Protein AF-A0A1G4QX23-F1 (afdb_monomer_lite)

Radius of gyration: 20.52 Å; chains: 1; bounding box: 55×54×53 Å

pLDDT: mean 86.64, std 10.4, range [48.41, 98.12]

Secondary structure (DSSP, 8-state):
-PPPPPEEEE--B--TT--HHHHHHHHHHHHHHHHHTT--EEEE---SS-TTB-GGGHHHHHHHHHTT-SS-EE--HHHHHHHHHHHHHHHHHHHSS--SEEEEEESS---HHHHHHHHHHHHHTT--EEEEEEEEE-------SSSSSPBTT-EEESSSSEEEE-SSSBBGGGTB--SSS---PEEEEEEE-SS-HHHHHHHHHHHTT--TT-S----SS-HHHHHHHHHHHHGGG--TTPPPPSSGGG--

Structure (mmCIF, N/CA/C/O backbone):
data_AF-A0A1G4QX23-F1
#
_entry.id   AF-A0A1G4QX23-F1
#
loop_
_atom_site.group_PDB
_atom_site.id
_atom_site.type_symbol
_atom_site.label_atom_id
_atom_site.label_alt_id
_atom_site.label_comp_id
_atom_site.label_asym_id
_atom_site.label_entity_id
_atom_site.label_seq_id
_atom_site.pdbx_PDB_ins_code
_atom_site.Cartn_x
_atom_site.Cartn_y
_atom_site.Cartn_z
_atom_site.occupancy
_atom_site.B_iso_or_equiv
_atom_site.auth_seq_id
_atom_site.auth_comp_id
_atom_site.auth_asym_id
_atom_site.auth_atom_id
_atom_site.pdbx_PDB_model_num
ATOM 1 N N . MET A 1 1 ? -5.632 34.314 3.275 1.00 48.41 1 MET A N 1
ATOM 2 C CA . MET A 1 1 ? -6.337 33.520 4.305 1.00 48.41 1 MET A CA 1
ATOM 3 C C . MET A 1 1 ? -6.165 32.057 3.947 1.00 48.41 1 MET A C 1
ATOM 5 O O . MET A 1 1 ? -6.378 31.726 2.788 1.00 48.41 1 MET A O 1
ATOM 9 N N . ALA A 1 2 ? -5.717 31.211 4.878 1.00 52.09 2 ALA A N 1
ATOM 10 C CA . ALA A 1 2 ? -5.703 29.767 4.644 1.00 52.09 2 ALA A CA 1
ATOM 11 C C . ALA A 1 2 ? -7.154 29.278 4.499 1.00 52.09 2 ALA A C 1
ATOM 13 O O . ALA A 1 2 ? -8.014 29.696 5.275 1.00 52.09 2 ALA A O 1
ATOM 14 N N . ALA A 1 3 ? -7.437 28.454 3.489 1.00 79.00 3 ALA A N 1
ATOM 15 C CA . ALA A 1 3 ? -8.763 27.873 3.307 1.00 79.00 3 ALA A CA 1
ATOM 16 C C . ALA A 1 3 ? -9.079 26.945 4.491 1.00 79.00 3 ALA A C 1
ATOM 18 O O . ALA A 1 3 ? -8.271 26.084 4.841 1.00 79.00 3 ALA A O 1
ATOM 19 N N . ILE A 1 4 ? -10.234 27.144 5.128 1.00 85.56 4 ILE A N 1
ATOM 20 C CA . ILE A 1 4 ? -10.689 26.301 6.235 1.00 85.56 4 ILE A CA 1
ATOM 21 C C . ILE A 1 4 ? -11.268 25.021 5.633 1.00 85.56 4 ILE A C 1
ATOM 23 O O . ILE A 1 4 ? -12.222 25.070 4.860 1.00 85.56 4 ILE A O 1
ATOM 27 N N . ASN A 1 5 ? -10.680 23.879 5.980 1.00 88.06 5 ASN A N 1
ATOM 28 C CA . ASN A 1 5 ? -11.166 22.574 5.545 1.00 88.06 5 ASN A CA 1
ATOM 29 C C . ASN A 1 5 ? -12.338 22.126 6.424 1.00 88.06 5 ASN A C 1
ATOM 31 O O . ASN A 1 5 ? -12.249 22.185 7.650 1.00 88.06 5 ASN A O 1
ATOM 35 N N . TYR A 1 6 ? -13.401 21.616 5.803 1.00 92.50 6 TYR A N 1
ATOM 36 C CA . TYR A 1 6 ? -14.560 21.079 6.514 1.00 92.50 6 TYR A CA 1
ATOM 37 C C . TYR A 1 6 ? -14.478 19.553 6.660 1.00 92.50 6 TYR A C 1
ATOM 39 O O .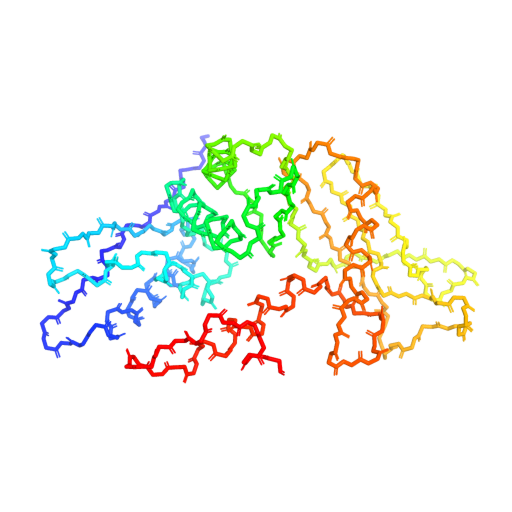 TYR A 1 6 ? -13.908 18.853 5.811 1.00 92.50 6 TYR A O 1
ATOM 47 N N . SER A 1 7 ? -15.052 19.045 7.754 1.00 92.75 7 SER A N 1
ATOM 48 C CA . SER A 1 7 ? -15.188 17.614 8.046 1.00 92.75 7 SER A CA 1
ATOM 49 C C . SER A 1 7 ? -16.575 17.296 8.606 1.00 92.75 7 SER A C 1
ATOM 51 O O . SER A 1 7 ? -17.239 18.192 9.127 1.00 92.75 7 SER A O 1
ATOM 53 N N . VAL A 1 8 ? -17.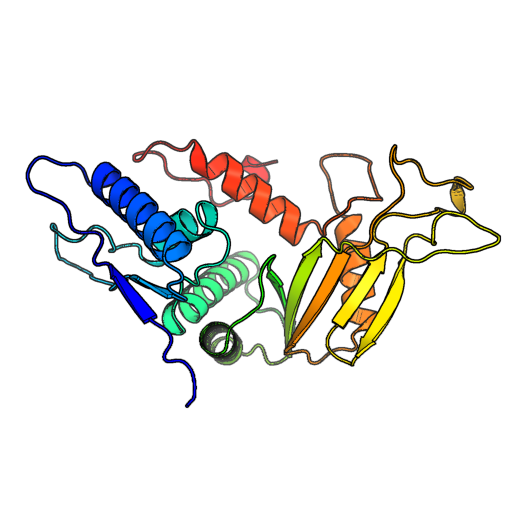009 16.043 8.471 1.00 93.31 8 VAL A N 1
ATOM 54 C CA . VAL A 1 8 ? -18.286 15.533 9.001 1.00 93.31 8 VAL A CA 1
ATOM 55 C C . VAL A 1 8 ? -17.995 14.519 10.102 1.00 93.31 8 VAL A C 1
ATOM 57 O O . VAL A 1 8 ? -17.078 13.718 9.948 1.00 93.31 8 VAL A O 1
ATOM 60 N N . LEU A 1 9 ? -18.761 14.548 11.193 1.00 90.56 9 LEU A N 1
ATOM 61 C CA . LEU A 1 9 ? -18.801 13.482 12.195 1.00 90.56 9 LEU A CA 1
ATOM 62 C C . LEU A 1 9 ? -20.122 12.732 12.054 1.00 90.56 9 LEU A C 1
ATOM 64 O O . LEU A 1 9 ? -21.185 13.335 12.189 1.00 90.56 9 LEU A O 1
ATOM 68 N N . ASP A 1 10 ? -20.034 11.437 11.790 1.00 89.62 10 ASP A N 1
ATOM 69 C CA . ASP A 1 10 ? -21.163 10.526 11.692 1.00 89.62 10 ASP A CA 1
ATOM 70 C C . ASP A 1 10 ? -21.175 9.565 12.884 1.00 89.62 10 ASP A C 1
ATOM 72 O O . ASP A 1 10 ? -20.152 9.031 13.316 1.00 89.62 10 ASP A O 1
ATOM 76 N N . LEU A 1 11 ? -22.363 9.360 13.433 1.00 86.00 11 LEU A N 1
ATOM 77 C CA . LEU A 1 11 ? -22.622 8.424 14.519 1.00 86.00 11 LEU A CA 1
ATOM 78 C C . LEU A 1 11 ? -23.148 7.085 13.990 1.00 86.00 11 LEU A C 1
ATOM 80 O O . LEU A 1 11 ? -23.399 6.197 14.789 1.00 86.00 11 LEU A O 1
ATOM 84 N N . ALA A 1 12 ? -23.376 6.928 12.682 1.00 87.06 12 ALA A N 1
ATOM 85 C CA . ALA A 1 12 ? -24.036 5.754 12.107 1.00 87.06 12 ALA A CA 1
ATOM 86 C C . ALA A 1 12 ? -25.336 5.417 12.864 1.00 87.06 12 ALA A C 1
ATOM 88 O O . ALA A 1 12 ? -25.553 4.299 13.335 1.00 87.06 12 ALA A O 1
ATOM 89 N N . THR A 1 13 ? -26.174 6.432 13.082 1.00 87.75 13 THR A N 1
ATOM 90 C CA . THR A 1 13 ? -27.359 6.307 13.936 1.00 87.75 13 THR A CA 1
ATOM 91 C C . THR A 1 13 ? -28.377 5.342 13.329 1.00 87.75 13 THR A C 1
ATOM 93 O O . THR A 1 13 ? -28.711 5.429 12.145 1.00 87.75 13 THR A O 1
ATOM 96 N N . VAL A 1 14 ? -28.902 4.434 14.153 1.00 85.56 14 VAL A N 1
ATOM 97 C CA . VAL A 1 14 ? -30.005 3.537 13.791 1.00 85.56 14 VAL A CA 1
ATOM 98 C C . VAL A 1 14 ? -31.318 4.293 13.889 1.00 85.56 14 VAL A C 1
ATOM 100 O O . VAL A 1 14 ? -31.796 4.610 14.980 1.00 85.56 14 VAL A O 1
ATOM 103 N N . ILE A 1 15 ? -31.884 4.621 12.727 1.00 89.56 15 ILE A N 1
ATOM 104 C CA . ILE A 1 15 ? -33.178 5.298 12.621 1.00 89.56 15 ILE A CA 1
ATOM 105 C C . ILE A 1 15 ? -34.270 4.313 13.043 1.00 89.56 15 ILE A C 1
ATOM 107 O O . ILE A 1 15 ? -34.243 3.137 12.684 1.00 89.56 15 ILE A O 1
ATOM 111 N N . GLN A 1 16 ? -35.262 4.788 13.798 1.00 88.06 16 GLN A N 1
ATOM 112 C CA . GLN A 1 16 ? -36.388 3.951 14.205 1.00 88.06 16 GLN A CA 1
ATOM 113 C C . GLN A 1 16 ? -37.055 3.294 12.983 1.00 88.06 16 GLN A C 1
ATOM 115 O O . GLN A 1 16 ? -37.313 3.946 11.969 1.00 88.06 16 GLN A O 1
ATOM 120 N N . GLY A 1 17 ? -37.329 1.992 13.089 1.00 88.06 17 GLY A N 1
ATOM 121 C CA . GLY A 1 17 ? -37.927 1.202 12.010 1.00 88.06 17 GLY A CA 1
ATOM 122 C C . GLY A 1 17 ? -36.957 0.776 10.903 1.00 88.06 17 GLY A C 1
ATOM 123 O O . GLY A 1 17 ? -37.395 0.093 9.984 1.00 88.06 17 GLY A O 1
ATOM 124 N N . HIS A 1 18 ? -35.675 1.137 10.995 1.00 86.25 18 HIS A N 1
ATOM 125 C CA . HIS A 1 18 ? -34.632 0.723 10.059 1.00 86.25 18 HIS A CA 1
ATOM 126 C C . HIS A 1 18 ? -33.677 -0.279 10.708 1.00 86.25 18 HIS A C 1
ATOM 128 O O . HIS A 1 18 ? -33.553 -0.359 11.933 1.00 86.25 18 HIS A O 1
ATOM 134 N N . SER A 1 19 ? -33.015 -1.066 9.869 1.00 84.75 19 SER A N 1
ATOM 135 C CA . SER A 1 19 ? -31.994 -2.016 10.288 1.00 84.75 19 SER A CA 1
ATOM 136 C C . SER A 1 19 ? -30.629 -1.341 10.462 1.00 84.75 19 SER A C 1
ATOM 138 O O . SER A 1 19 ? -30.380 -0.237 9.979 1.00 84.75 19 SER A O 1
ATOM 140 N N . ILE A 1 20 ? -29.701 -2.043 11.112 1.00 81.19 20 ILE A N 1
ATOM 141 C CA . ILE A 1 20 ? -28.290 -1.634 11.198 1.00 81.19 20 ILE A CA 1
ATOM 142 C C . ILE A 1 20 ? -27.666 -1.524 9.795 1.00 81.19 20 ILE A C 1
ATOM 144 O O . ILE A 1 20 ? -26.897 -0.603 9.525 1.00 81.19 20 ILE A O 1
ATOM 148 N N . ALA A 1 21 ? -28.025 -2.436 8.886 1.00 82.50 21 ALA A N 1
ATOM 149 C CA . ALA A 1 21 ? -27.545 -2.410 7.508 1.00 82.50 21 ALA A CA 1
ATOM 150 C C . ALA A 1 21 ? -27.984 -1.130 6.773 1.00 82.50 21 ALA A C 1
ATOM 152 O O . ALA A 1 21 ? -27.195 -0.547 6.029 1.00 82.50 21 ALA A O 1
ATOM 153 N N . ASP A 1 22 ? -29.204 -0.645 7.030 1.00 86.12 22 ASP A N 1
ATOM 154 C CA . ASP A 1 22 ? -29.684 0.623 6.470 1.00 86.12 22 ASP A CA 1
ATOM 155 C C . ASP A 1 22 ? -28.837 1.802 6.961 1.00 86.12 22 ASP A C 1
ATOM 157 O O . ASP A 1 22 ? -28.431 2.641 6.157 1.00 86.12 22 ASP A O 1
ATOM 161 N N . SER A 1 23 ? -28.485 1.833 8.251 1.00 87.00 23 SER A N 1
ATOM 162 C CA . SER A 1 23 ? -27.594 2.857 8.813 1.00 87.00 23 SER A CA 1
ATOM 163 C C . SER A 1 23 ? -26.235 2.901 8.126 1.00 87.00 23 SER A C 1
ATOM 165 O O . SER A 1 23 ? -25.749 3.988 7.821 1.00 87.00 23 SER A O 1
ATOM 167 N N . PHE A 1 24 ? -25.642 1.748 7.813 1.00 86.75 24 PHE A N 1
ATOM 168 C CA . PHE A 1 24 ? -24.389 1.705 7.058 1.00 86.75 24 PHE A CA 1
ATOM 169 C C . PHE A 1 24 ? -24.554 2.219 5.626 1.00 86.75 24 PHE A C 1
ATOM 171 O O . PHE A 1 24 ? -23.716 2.993 5.160 1.00 86.75 24 PHE A O 1
ATOM 178 N N . ASN A 1 25 ? -25.656 1.875 4.952 1.00 89.12 25 ASN A N 1
ATOM 179 C CA . ASN A 1 25 ? -25.970 2.414 3.627 1.00 89.12 25 ASN A CA 1
ATOM 180 C C . ASN A 1 25 ? -26.141 3.943 3.657 1.00 89.12 25 ASN A C 1
ATOM 182 O O . ASN A 1 25 ? -25.652 4.634 2.759 1.00 89.12 25 ASN A O 1
ATOM 186 N N . TYR A 1 26 ? -26.771 4.491 4.700 1.00 93.00 26 TYR A N 1
ATOM 187 C CA . TYR A 1 26 ? -26.886 5.938 4.888 1.00 93.00 26 TYR A CA 1
ATOM 188 C C . TYR A 1 26 ? -25.533 6.596 5.136 1.00 93.00 26 TYR A C 1
ATOM 190 O O . TYR A 1 26 ? -25.235 7.609 4.507 1.00 93.00 26 TYR A O 1
ATOM 198 N N . SER A 1 27 ? -24.684 6.007 5.979 1.00 92.88 27 SER A N 1
ATOM 199 C CA . SER A 1 27 ? -23.319 6.491 6.196 1.00 92.88 27 SER A CA 1
ATOM 200 C C . SER A 1 27 ? -22.501 6.505 4.899 1.00 92.88 27 SER A C 1
ATOM 202 O O . SER A 1 27 ? -21.804 7.483 4.632 1.00 92.88 27 SER A O 1
ATOM 204 N N . VAL A 1 28 ? -22.625 5.480 4.041 1.00 92.56 28 VAL A N 1
ATOM 205 C CA . VAL A 1 28 ? -21.981 5.459 2.711 1.00 92.56 28 VAL A CA 1
ATOM 206 C C . VAL A 1 28 ? -22.481 6.608 1.847 1.00 92.56 28 VAL A C 1
ATOM 208 O O . VAL A 1 28 ? -21.668 7.368 1.318 1.00 92.56 28 VAL A O 1
ATOM 211 N N . ALA A 1 29 ? -23.800 6.759 1.723 1.00 95.38 29 ALA A N 1
ATOM 212 C CA . ALA A 1 29 ? -24.396 7.821 0.921 1.00 95.38 29 ALA A CA 1
ATOM 213 C C . ALA A 1 29 ? -23.969 9.211 1.425 1.00 95.38 29 ALA A C 1
ATOM 215 O O . ALA A 1 29 ? -23.591 10.076 0.634 1.00 95.38 29 ALA A O 1
ATOM 216 N N . ASN A 1 30 ? -23.943 9.408 2.743 1.00 95.12 30 ASN A N 1
ATOM 217 C CA . ASN A 1 30 ? -23.509 10.651 3.369 1.00 95.12 30 ASN A CA 1
ATOM 218 C C . ASN A 1 30 ? -22.021 10.931 3.130 1.00 95.12 30 ASN A C 1
ATOM 220 O O . ASN A 1 30 ? -21.659 12.072 2.852 1.00 95.12 30 ASN A O 1
ATOM 224 N N . ALA A 1 31 ? -21.156 9.919 3.218 1.00 93.50 31 ALA A N 1
ATOM 225 C CA . ALA A 1 31 ? -19.727 10.068 2.964 1.00 93.50 31 ALA A CA 1
ATOM 226 C C . ALA A 1 31 ? -19.437 10.400 1.491 1.00 93.50 31 ALA A C 1
ATOM 228 O O . ALA A 1 31 ? -18.638 11.294 1.212 1.00 93.50 31 ALA A O 1
ATOM 229 N N . GLN A 1 32 ? -20.128 9.746 0.552 1.00 94.62 32 GLN A N 1
ATOM 230 C CA . GLN A 1 32 ? -20.055 10.058 -0.881 1.00 94.62 32 GLN A CA 1
ATOM 231 C C . GLN A 1 32 ? -20.559 11.473 -1.181 1.00 94.62 32 GLN A C 1
ATOM 233 O O . GLN A 1 32 ? -19.944 12.210 -1.951 1.00 94.62 32 GLN A O 1
ATOM 238 N N . GLN A 1 33 ? -21.651 11.888 -0.537 1.00 97.00 33 GLN A N 1
ATOM 239 C CA . GLN A 1 33 ? -22.178 13.240 -0.686 1.00 97.00 33 GLN A CA 1
ATOM 240 C C . GLN A 1 33 ? -21.225 14.285 -0.091 1.00 97.00 33 GLN A C 1
ATOM 242 O O . GLN A 1 33 ? -20.987 15.321 -0.709 1.00 97.00 33 GLN A O 1
ATOM 247 N N . ALA A 1 34 ? -20.648 14.022 1.083 1.00 96.31 34 ALA A N 1
ATOM 248 C CA . ALA A 1 34 ? -19.655 14.894 1.704 1.00 96.31 34 ALA A CA 1
ATOM 249 C C . ALA A 1 34 ? -18.414 15.044 0.808 1.00 96.31 34 ALA A C 1
ATOM 251 O O . ALA A 1 34 ? -17.928 1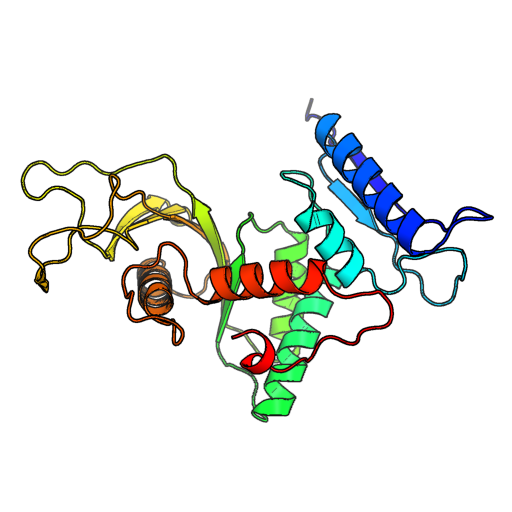6.158 0.613 1.00 96.31 34 ALA A O 1
ATOM 252 N N . GLU A 1 35 ? -17.948 13.947 0.207 1.00 94.44 35 GLU A N 1
ATOM 253 C CA . GLU A 1 35 ? -16.866 13.948 -0.780 1.00 94.44 35 GLU A CA 1
ATOM 254 C C . GLU A 1 35 ? -17.203 14.828 -1.991 1.00 94.44 35 GLU A C 1
ATOM 256 O O . GLU A 1 35 ? -16.415 15.701 -2.358 1.00 94.44 35 GLU A O 1
ATOM 261 N N . ALA A 1 36 ? -18.400 14.665 -2.565 1.00 95.69 36 ALA A N 1
ATOM 262 C CA . ALA A 1 36 ? -18.867 15.466 -3.697 1.00 95.69 36 ALA A CA 1
ATOM 263 C C . ALA A 1 36 ? -18.983 16.966 -3.364 1.00 95.69 36 ALA A C 1
ATOM 265 O O . ALA A 1 36 ? -18.758 17.815 -4.226 1.00 95.69 36 ALA A O 1
ATOM 266 N N . LEU A 1 37 ? -19.301 17.298 -2.110 1.00 96.00 37 LEU A N 1
ATOM 267 C CA . LEU A 1 37 ? -19.382 18.671 -1.603 1.00 96.00 37 LEU A CA 1
ATOM 268 C C . LEU A 1 37 ? -18.014 19.271 -1.228 1.00 96.00 37 LEU A C 1
ATOM 270 O O . LEU A 1 37 ? -17.952 20.420 -0.795 1.00 96.00 37 LEU A O 1
ATOM 274 N N . GLY A 1 38 ? -16.917 18.525 -1.392 1.00 92.50 38 GLY A N 1
ATOM 275 C CA . GLY A 1 38 ? -15.561 19.003 -1.119 1.00 92.50 38 GLY A CA 1
ATOM 276 C C . GLY A 1 38 ? -15.147 18.939 0.353 1.00 92.50 38 GLY A C 1
ATOM 277 O O . GLY A 1 38 ? -14.162 19.573 0.740 1.00 92.50 38 GLY A O 1
ATOM 278 N N . TYR A 1 39 ? -15.859 18.175 1.190 1.00 94.19 39 TYR A N 1
ATOM 279 C CA . TYR A 1 39 ? -15.389 17.880 2.542 1.00 94.19 39 TYR A CA 1
ATOM 280 C C . TYR A 1 39 ? -14.132 17.018 2.474 1.00 94.19 39 TYR A C 1
ATOM 282 O O . TYR A 1 39 ? -13.997 16.112 1.656 1.00 94.19 39 TYR A O 1
ATOM 290 N N . THR A 1 40 ? -13.195 17.292 3.375 1.00 89.94 40 THR A N 1
ATOM 291 C CA . THR A 1 40 ? -11.869 16.659 3.326 1.00 89.94 40 THR A CA 1
ATOM 292 C C . THR A 1 40 ? -11.757 15.428 4.216 1.00 89.94 40 THR A C 1
ATOM 294 O O . THR A 1 40 ? -10.829 14.632 4.046 1.00 89.94 40 THR A O 1
ATOM 297 N N . ARG A 1 41 ? -12.668 15.278 5.187 1.00 90.38 41 ARG A N 1
ATOM 298 C CA . ARG A 1 41 ? -12.645 14.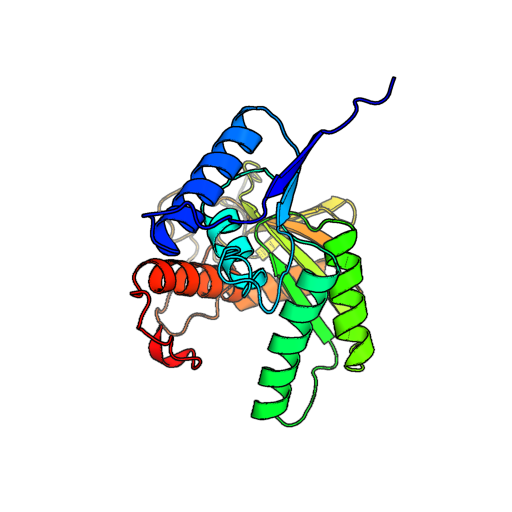184 6.156 1.00 90.38 41 ARG A CA 1
ATOM 299 C C . ARG A 1 41 ? -14.042 13.822 6.661 1.00 90.38 41 ARG A C 1
ATOM 301 O O . ARG A 1 41 ? -14.866 14.703 6.897 1.00 90.38 41 ARG A O 1
ATOM 308 N N . TYR A 1 42 ? -14.258 12.531 6.861 1.00 91.38 42 TYR A N 1
ATOM 309 C CA . TYR A 1 42 ? -15.447 11.930 7.441 1.00 91.38 42 TYR A CA 1
ATOM 310 C C . TYR A 1 42 ? -15.023 11.105 8.663 1.00 91.38 42 TYR A C 1
ATOM 312 O O . TYR A 1 42 ? -14.126 10.265 8.580 1.00 91.38 42 TYR A O 1
ATOM 320 N N . TRP A 1 43 ? -15.604 11.394 9.817 1.00 87.94 43 TRP A N 1
ATOM 321 C CA . TRP A 1 43 ? -15.282 10.770 11.093 1.00 87.94 43 TRP A CA 1
ATOM 322 C C . TRP A 1 43 ? -16.412 9.853 11.528 1.00 87.94 43 TRP A C 1
ATOM 324 O O . TRP A 1 43 ? -17.573 10.170 11.297 1.00 87.94 43 TRP A O 1
ATOM 334 N N . PHE A 1 44 ? -16.062 8.782 12.234 1.00 84.38 44 PHE A N 1
ATOM 335 C CA . PHE A 1 44 ? -17.024 7.992 12.988 1.00 84.38 44 PHE A CA 1
ATOM 336 C C . PHE A 1 44 ? -16.734 8.106 14.474 1.00 84.38 44 PHE A C 1
ATOM 338 O O . PHE A 1 44 ? -15.579 7.979 14.887 1.00 84.38 44 PHE A O 1
ATOM 345 N N . ALA A 1 45 ? -17.778 8.342 15.262 1.00 75.69 45 ALA A N 1
ATOM 346 C CA . ALA A 1 45 ? -17.684 8.241 16.708 1.00 75.69 45 ALA A CA 1
ATOM 347 C C . ALA A 1 45 ? -17.708 6.762 17.113 1.00 75.69 45 ALA A C 1
ATOM 349 O O . ALA A 1 45 ? -18.611 6.023 16.722 1.00 75.69 45 ALA A O 1
ATOM 350 N N . GLU A 1 46 ? -16.715 6.326 17.880 1.00 66.69 46 GLU A N 1
ATOM 351 C CA . GLU A 1 46 ? -16.703 4.990 18.466 1.00 66.69 46 GLU A CA 1
ATOM 352 C C . GLU A 1 46 ? -17.621 4.964 19.689 1.00 66.69 46 GLU A C 1
ATOM 354 O O . GLU A 1 46 ? -17.487 5.788 20.596 1.00 66.69 46 GLU A O 1
ATOM 359 N N . HIS A 1 47 ? -18.553 4.014 19.719 1.00 69.19 47 HIS A N 1
ATOM 360 C CA . HIS A 1 47 ? -19.457 3.840 20.845 1.00 69.19 47 HIS A CA 1
ATOM 361 C C . HIS A 1 47 ? -19.629 2.367 21.173 1.00 69.19 47 HIS A C 1
ATOM 363 O O . HIS A 1 47 ? -20.107 1.571 20.367 1.00 69.19 47 HIS A O 1
ATOM 369 N N . HIS A 1 48 ? -19.316 2.036 22.418 1.00 54.94 48 HIS A N 1
ATOM 370 C CA . HIS A 1 48 ? -19.637 0.751 23.009 1.00 54.94 48 HIS A CA 1
ATOM 371 C C . HIS A 1 48 ? -20.875 0.951 23.871 1.00 54.94 48 HIS A C 1
ATOM 373 O O . HIS A 1 48 ? -20.916 1.877 24.681 1.00 54.94 48 HIS A O 1
ATOM 379 N N . ASN A 1 49 ? -21.875 0.080 23.721 1.00 59.34 49 ASN A N 1
ATOM 380 C CA . ASN A 1 49 ? -23.052 0.018 24.598 1.00 59.34 49 ASN A CA 1
ATOM 381 C C . ASN A 1 49 ? -24.213 1.007 24.311 1.00 59.34 49 ASN A C 1
ATOM 383 O O . ASN A 1 49 ? -25.008 1.291 25.208 1.00 59.34 49 ASN A O 1
ATOM 387 N N . MET A 1 50 ? -24.374 1.493 23.070 1.00 69.44 50 MET A N 1
ATOM 388 C CA . MET A 1 50 ? -25.580 2.221 22.625 1.00 69.44 50 MET A CA 1
ATOM 389 C C . MET A 1 50 ? -26.246 1.524 21.434 1.00 69.44 50 MET A C 1
ATOM 391 O O . MET A 1 50 ? -25.750 1.584 20.317 1.00 69.44 50 MET A O 1
ATOM 395 N N . VAL A 1 51 ? -27.415 0.917 21.658 1.00 66.81 51 VAL A N 1
ATOM 396 C CA . VAL A 1 51 ? -28.173 0.173 20.625 1.00 66.81 51 VAL A CA 1
ATOM 397 C C . VAL A 1 51 ? -28.558 1.050 19.424 1.00 66.81 51 VAL A C 1
ATOM 399 O O . VAL A 1 51 ? -28.698 0.557 18.311 1.00 66.81 51 VAL A O 1
ATOM 402 N N . SER A 1 52 ? -28.708 2.360 19.628 1.00 75.12 52 SER A N 1
ATOM 403 C CA . SER A 1 52 ? -29.069 3.320 18.579 1.00 75.12 52 SER A CA 1
ATOM 404 C C . SER A 1 52 ? -27.889 3.788 17.717 1.00 75.12 52 SER A C 1
ATOM 406 O O . SER A 1 52 ? -28.071 4.665 16.875 1.00 75.12 52 SER A O 1
ATOM 408 N N . VAL A 1 53 ? -26.681 3.266 17.936 1.00 78.56 53 VAL A N 1
ATOM 409 C CA . VAL A 1 53 ? -25.440 3.693 17.278 1.00 78.56 53 VAL A CA 1
ATOM 410 C C . VAL A 1 53 ? -24.757 2.464 16.683 1.00 78.56 53 VAL A C 1
ATOM 412 O O . VAL A 1 53 ? -24.277 1.598 17.408 1.00 78.56 53 VAL A O 1
ATOM 415 N N . ALA A 1 54 ? -24.730 2.369 15.353 1.00 75.69 54 ALA A N 1
ATOM 416 C CA . ALA A 1 54 ? -24.235 1.190 14.643 1.00 75.69 54 ALA A CA 1
ATOM 417 C C . ALA A 1 54 ? -22.698 1.128 14.526 1.00 75.69 54 ALA A C 1
ATOM 419 O O . ALA A 1 54 ? -22.152 0.149 14.020 1.00 75.69 54 ALA A O 1
ATOM 420 N N . SER A 1 55 ? -21.974 2.150 14.988 1.00 68.19 55 SER A N 1
ATOM 421 C CA . SER A 1 55 ? -20.514 2.264 14.871 1.00 68.19 55 SER A CA 1
ATOM 422 C C . SER A 1 55 ? -19.723 1.517 15.959 1.00 68.19 55 SER A C 1
ATOM 424 O O . SER A 1 55 ? -18.596 1.892 16.260 1.00 68.19 55 SER A O 1
ATOM 426 N N . SER A 1 56 ? -20.257 0.439 16.546 1.00 68.50 56 SER A N 1
ATOM 427 C CA . SER A 1 56 ? -19.541 -0.347 17.571 1.00 68.50 56 SER A CA 1
ATOM 428 C C . SER A 1 56 ? -18.308 -1.086 17.031 1.00 68.50 56 SER A C 1
ATOM 430 O O . SER A 1 56 ? -17.396 -1.412 17.784 1.00 68.50 56 SER A O 1
ATOM 432 N N . ALA A 1 57 ? -18.264 -1.339 15.719 1.00 68.31 57 ALA A N 1
ATOM 433 C CA . ALA A 1 57 ? -17.109 -1.875 15.000 1.00 68.31 57 ALA A CA 1
ATOM 434 C C . ALA A 1 57 ? -16.541 -0.817 14.037 1.00 68.31 57 ALA A C 1
ATOM 436 O O . ALA A 1 57 ? -16.546 -0.988 12.815 1.00 68.31 57 ALA A O 1
ATOM 437 N N . THR A 1 58 ? -16.082 0.311 14.588 1.00 74.38 58 THR A N 1
ATOM 438 C CA . THR A 1 58 ? -15.688 1.509 13.828 1.00 74.38 58 THR A CA 1
ATOM 439 C C . THR A 1 58 ? -14.670 1.229 12.720 1.00 74.38 58 THR A C 1
ATOM 441 O O . THR A 1 58 ? -14.771 1.799 11.636 1.00 74.38 58 THR A O 1
ATOM 444 N N . SER A 1 59 ? -13.715 0.324 12.952 1.00 65.69 59 SER A N 1
ATOM 445 C CA . SER A 1 59 ? -12.694 -0.063 11.969 1.00 65.69 59 SER A CA 1
ATOM 446 C C . SER A 1 59 ? -13.289 -0.731 10.722 1.00 65.69 59 SER A C 1
ATOM 448 O O . SER A 1 59 ? -12.886 -0.407 9.603 1.00 65.69 59 SER A O 1
ATOM 450 N N . LEU A 1 60 ? -14.291 -1.602 10.890 1.00 72.62 60 LEU A N 1
ATOM 451 C CA . LEU A 1 60 ? -14.997 -2.250 9.780 1.00 72.62 60 LEU A CA 1
ATOM 452 C C . LEU A 1 60 ? -15.860 -1.251 9.012 1.00 72.62 60 LEU A C 1
ATOM 454 O O . LEU A 1 60 ? -15.831 -1.237 7.782 1.00 72.62 60 LEU A O 1
ATOM 458 N N . LEU A 1 61 ? -16.577 -0.380 9.726 1.00 77.69 61 LEU A N 1
ATOM 459 C CA . LEU A 1 61 ? -17.392 0.663 9.107 1.00 77.69 61 LEU A CA 1
ATOM 460 C C . LEU A 1 61 ? -16.529 1.633 8.292 1.00 77.69 61 LEU A C 1
ATOM 462 O O . LEU A 1 61 ? -16.860 1.958 7.157 1.00 77.69 61 LEU A O 1
ATOM 466 N N . ILE A 1 62 ? -15.371 2.033 8.814 1.00 79.75 62 ILE A N 1
ATOM 467 C CA . ILE A 1 62 ? -14.416 2.862 8.075 1.00 79.75 62 ILE A CA 1
ATOM 468 C C . ILE A 1 62 ? -13.894 2.148 6.839 1.00 79.75 62 ILE A C 1
ATOM 470 O O . ILE A 1 62 ? -13.854 2.766 5.779 1.00 79.75 62 ILE A O 1
ATOM 474 N N . GLY A 1 63 ? -13.531 0.867 6.940 1.00 71.75 63 GLY A N 1
ATOM 475 C CA . GLY A 1 63 ? -13.128 0.073 5.779 1.00 71.75 63 GLY A CA 1
ATOM 476 C C . GLY A 1 63 ? -14.231 0.001 4.719 1.00 71.75 63 GLY A C 1
ATOM 477 O O . GLY A 1 63 ? -13.964 0.191 3.530 1.00 71.75 63 GLY A O 1
ATOM 478 N N . HIS A 1 64 ? -15.480 -0.196 5.149 1.00 79.62 64 HIS A N 1
ATOM 479 C CA . HIS A 1 64 ? -16.653 -0.213 4.279 1.00 79.62 64 HIS A CA 1
ATOM 480 C C . HIS A 1 64 ? -16.839 1.123 3.542 1.00 79.62 64 HIS A C 1
ATOM 482 O O . HIS A 1 64 ? -17.004 1.136 2.323 1.00 79.62 64 HIS A O 1
ATOM 488 N N . ILE A 1 65 ? -16.735 2.247 4.258 1.00 85.75 65 ILE A N 1
ATOM 489 C CA . ILE A 1 65 ? -16.882 3.600 3.704 1.00 85.75 65 ILE A CA 1
ATOM 490 C C . ILE A 1 65 ? -15.707 3.947 2.788 1.00 85.75 65 ILE A C 1
ATOM 492 O O . ILE A 1 65 ? -15.923 4.371 1.656 1.00 85.75 65 ILE A O 1
ATOM 496 N N . ALA A 1 66 ? -14.472 3.687 3.227 1.00 79.81 66 ALA A N 1
ATOM 497 C CA . ALA A 1 66 ? -13.256 3.889 2.441 1.00 79.81 66 ALA A CA 1
ATOM 498 C C . ALA A 1 66 ? -13.282 3.100 1.123 1.00 79.81 66 ALA A C 1
ATOM 500 O O . ALA A 1 66 ? -12.751 3.553 0.116 1.00 79.81 66 ALA A O 1
ATOM 501 N N . GLY A 1 67 ? -13.914 1.920 1.111 1.00 72.75 67 GLY A N 1
ATOM 502 C CA . GLY A 1 67 ? -14.106 1.111 -0.094 1.00 72.75 67 GLY A CA 1
ATOM 503 C C . GLY A 1 67 ? -15.170 1.644 -1.064 1.00 72.75 67 GLY A C 1
ATOM 504 O O . GLY A 1 67 ? -15.311 1.095 -2.162 1.00 72.75 67 GLY A O 1
ATOM 505 N N . LYS A 1 68 ? -15.937 2.667 -0.670 1.00 86.50 68 LYS A N 1
ATOM 506 C CA . LYS A 1 68 ? -17.043 3.269 -1.435 1.00 86.50 68 LYS A CA 1
ATOM 507 C C . LYS A 1 68 ? -16.839 4.760 -1.727 1.00 86.50 68 LYS A C 1
ATOM 509 O O . LYS A 1 68 ? -17.669 5.340 -2.429 1.00 86.50 68 LYS A O 1
ATOM 514 N N . THR A 1 69 ? -15.758 5.357 -1.237 1.00 85.75 69 THR A N 1
ATOM 515 C CA . THR A 1 69 ? -15.340 6.738 -1.509 1.00 85.75 69 THR A CA 1
ATOM 516 C C . THR A 1 69 ? -13.985 6.766 -2.225 1.00 85.75 69 THR A C 1
ATOM 518 O O . THR A 1 69 ? -13.313 5.739 -2.340 1.00 85.75 69 THR A O 1
ATOM 521 N N . SER A 1 70 ? -13.594 7.917 -2.779 1.00 78.88 70 SER A N 1
ATOM 522 C CA . SER A 1 70 ? -12.407 8.029 -3.646 1.00 78.88 70 SER A CA 1
ATOM 523 C C . SER A 1 70 ? -11.291 8.905 -3.073 1.00 78.88 70 SER A C 1
ATOM 525 O O . SER A 1 70 ? -10.110 8.603 -3.247 1.00 78.88 70 SER A O 1
ATOM 527 N N . THR A 1 71 ? -11.640 10.017 -2.433 1.00 81.94 71 THR A N 1
ATOM 528 C CA . THR A 1 71 ? -10.730 11.100 -2.037 1.00 81.94 71 THR A CA 1
ATOM 529 C C . THR A 1 71 ? -10.950 11.596 -0.606 1.00 81.94 71 THR A C 1
ATOM 531 O O . THR A 1 71 ? -9.999 12.104 -0.003 1.00 81.94 71 THR A O 1
ATOM 534 N N . ILE A 1 72 ? -12.151 11.443 -0.034 1.00 86.88 72 ILE A N 1
ATOM 535 C CA . ILE A 1 72 ? -12.446 11.845 1.343 1.00 86.88 72 ILE A CA 1
ATOM 536 C C . ILE A 1 72 ? -11.698 10.951 2.331 1.00 86.88 72 ILE A C 1
ATOM 538 O O . ILE A 1 72 ? -11.641 9.727 2.197 1.00 86.88 72 ILE A O 1
ATOM 542 N N . ARG A 1 73 ? -11.096 11.573 3.346 1.00 84.00 73 ARG A N 1
ATOM 543 C CA . ARG A 1 73 ? -10.332 10.854 4.368 1.00 84.00 73 ARG A CA 1
ATOM 544 C C . ARG A 1 73 ? -11.275 10.274 5.414 1.00 84.00 73 ARG A C 1
ATOM 546 O O . ARG A 1 73 ? -12.155 10.973 5.900 1.00 84.00 73 ARG A O 1
ATOM 553 N N . VAL A 1 74 ? -11.022 9.044 5.819 1.00 80.00 74 VAL A N 1
ATOM 554 C CA . VAL A 1 74 ? -11.701 8.343 6.916 1.00 80.00 74 VAL A CA 1
ATOM 555 C C . VAL A 1 74 ? -10.624 7.695 7.786 1.00 80.00 74 VAL A C 1
ATOM 557 O O . VAL A 1 74 ? -9.604 7.264 7.252 1.00 80.00 74 VAL A O 1
ATOM 560 N N . GLY A 1 75 ? -10.807 7.674 9.110 1.00 73.06 75 GLY A N 1
ATOM 561 C CA . GLY A 1 75 ? -9.841 7.085 10.053 1.00 73.06 75 GLY A CA 1
ATOM 562 C C . GLY A 1 75 ? -9.212 8.066 11.054 1.00 73.06 75 GLY A C 1
ATOM 563 O O . GLY A 1 75 ? -8.907 9.210 10.706 1.00 73.06 75 GLY A O 1
ATOM 564 N N . SER A 1 76 ? -9.000 7.615 12.291 1.00 75.50 76 SER A N 1
ATOM 565 C CA . SER A 1 76 ? -8.294 8.295 13.386 1.00 75.50 76 SER A CA 1
ATOM 566 C C . SER A 1 76 ? -6.953 7.632 13.707 1.00 75.50 76 SER A C 1
ATOM 568 O O . SER A 1 76 ? -6.644 6.550 13.213 1.00 75.50 76 SER A O 1
ATOM 570 N N . GLU A 1 77 ? -6.159 8.297 14.544 1.00 80.38 77 GLU A N 1
ATOM 571 C CA . GLU A 1 77 ? -4.900 7.759 15.072 1.00 80.38 77 GLU A CA 1
ATOM 572 C C . GLU A 1 77 ? -5.128 6.456 15.845 1.00 80.38 77 GLU A C 1
ATOM 574 O O . GLU A 1 77 ? -4.532 5.437 15.510 1.00 80.38 77 GLU A O 1
ATOM 579 N N . ALA A 1 78 ? -6.086 6.456 16.779 1.00 76.06 78 ALA A N 1
ATOM 580 C CA . ALA A 1 78 ? -6.475 5.270 17.543 1.00 76.06 78 ALA A CA 1
ATOM 581 C C . ALA A 1 78 ? -6.878 4.095 16.636 1.00 76.06 78 ALA A C 1
ATOM 583 O O . ALA A 1 78 ? -6.491 2.960 16.871 1.00 76.06 78 ALA A O 1
ATOM 584 N N . GLN A 1 79 ? -7.579 4.360 15.533 1.00 79.69 79 GLN A N 1
ATOM 585 C CA . GLN A 1 79 ? -7.983 3.301 14.604 1.00 79.69 79 GLN A CA 1
ATOM 586 C C . GLN A 1 79 ? -6.814 2.739 13.796 1.00 79.69 79 GLN A C 1
ATOM 588 O O . GLN A 1 79 ? -6.777 1.537 13.533 1.00 79.69 79 GLN A O 1
ATOM 593 N N . ALA A 1 80 ? -5.865 3.587 13.389 1.00 86.62 80 ALA A N 1
ATOM 594 C CA . ALA A 1 80 ? -4.632 3.126 12.760 1.00 86.62 80 ALA A CA 1
ATOM 595 C C . ALA A 1 80 ? -3.818 2.262 13.738 1.00 86.62 80 ALA A C 1
ATOM 597 O O . ALA A 1 80 ? -3.339 1.190 13.359 1.00 86.62 80 ALA A O 1
ATOM 598 N N . PHE A 1 81 ? -3.741 2.687 15.002 1.00 90.62 81 PHE A N 1
ATOM 599 C CA . PHE A 1 81 ? -3.127 1.921 16.079 1.00 90.62 81 PHE A CA 1
ATOM 600 C C . PHE A 1 81 ? -3.801 0.556 16.263 1.00 90.62 81 PHE A C 1
ATOM 602 O O . PHE A 1 81 ? -3.131 -0.470 16.157 1.00 90.62 81 PHE A O 1
ATOM 609 N N . ASP A 1 82 ? -5.120 0.524 16.463 1.00 86.44 82 ASP A N 1
ATOM 610 C CA . ASP A 1 82 ? -5.867 -0.706 16.745 1.00 86.44 82 ASP A CA 1
ATOM 611 C C . ASP A 1 82 ? -5.786 -1.706 15.589 1.00 86.44 82 ASP A C 1
ATOM 613 O O . ASP A 1 82 ? -5.603 -2.905 15.810 1.00 86.44 82 ASP A O 1
ATOM 617 N N . LEU A 1 83 ? -5.871 -1.222 14.343 1.00 87.94 83 LEU A N 1
ATOM 618 C CA . LEU A 1 83 ? -5.760 -2.061 13.149 1.00 87.94 83 LEU A CA 1
ATOM 619 C C . LEU A 1 83 ? -4.405 -2.776 13.087 1.00 87.94 83 LEU A C 1
ATOM 621 O O . LEU A 1 83 ? -4.337 -3.978 12.797 1.00 87.94 83 LEU A O 1
ATOM 625 N N . LEU A 1 84 ? -3.322 -2.038 13.339 1.00 93.06 84 LEU A N 1
ATOM 626 C CA . LEU A 1 84 ? -1.984 -2.606 13.297 1.00 93.06 84 LEU A CA 1
ATOM 627 C C . LEU A 1 84 ? -1.707 -3.491 14.516 1.00 93.06 84 LEU A C 1
ATOM 629 O O . LEU A 1 84 ? -1.194 -4.593 14.343 1.00 93.06 84 LEU A O 1
ATOM 633 N N . ASP A 1 85 ? -2.086 -3.064 15.722 1.00 93.88 85 ASP A N 1
ATOM 634 C CA . ASP A 1 85 ? -1.920 -3.845 16.953 1.00 93.88 85 ASP A CA 1
ATOM 635 C C . ASP A 1 85 ? -2.654 -5.189 16.860 1.00 93.88 85 ASP A C 1
ATOM 637 O O . ASP A 1 85 ? -2.101 -6.222 17.231 1.00 93.88 85 ASP A O 1
ATOM 641 N N . HIS A 1 86 ? -3.865 -5.205 16.293 1.00 89.12 86 HIS A N 1
ATOM 642 C CA . HIS A 1 86 ? -4.598 -6.442 16.038 1.00 89.12 86 HIS A CA 1
ATOM 643 C C . HIS A 1 86 ? -3.857 -7.348 15.043 1.00 89.12 86 HIS A C 1
ATOM 645 O O . HIS A 1 86 ? -3.626 -8.520 15.332 1.00 89.12 86 HIS A O 1
ATOM 651 N N . SER A 1 87 ? -3.400 -6.800 13.913 1.00 90.19 87 SER A N 1
ATOM 652 C CA . SER A 1 87 ? -2.656 -7.567 12.901 1.00 90.19 87 SER A CA 1
ATOM 653 C C . SER A 1 87 ? -1.346 -8.154 13.453 1.00 90.19 87 SER A C 1
ATOM 655 O O . SER A 1 87 ? -0.983 -9.288 13.138 1.00 90.19 87 SER A O 1
ATOM 657 N N . LEU A 1 88 ? -0.638 -7.401 14.301 1.00 94.44 88 LEU A N 1
ATOM 658 C CA . LEU A 1 88 ? 0.597 -7.842 14.951 1.00 94.44 88 LEU A CA 1
ATOM 659 C C . LEU A 1 88 ? 0.341 -8.915 16.013 1.00 94.44 88 LEU A C 1
ATOM 661 O O . LEU A 1 88 ? 1.120 -9.863 16.106 1.00 94.44 88 LEU A O 1
ATOM 665 N N . LYS A 1 89 ? -0.749 -8.808 16.781 1.00 92.31 89 LYS A N 1
ATOM 666 C CA . LYS A 1 89 ? -1.161 -9.853 17.729 1.00 92.31 89 LYS A CA 1
ATOM 667 C C . LYS A 1 89 ? -1.453 -11.168 17.018 1.00 92.31 89 LYS A C 1
ATOM 669 O O . LYS A 1 89 ? -0.943 -12.193 17.448 1.00 92.31 89 LYS A O 1
ATOM 674 N N . GLU A 1 90 ? -2.186 -11.143 15.905 1.00 88.31 90 GLU A N 1
ATOM 675 C CA . GLU A 1 90 ? -2.444 -12.350 15.105 1.00 88.31 90 GLU A CA 1
ATOM 676 C C . GLU A 1 90 ? -1.141 -12.961 14.555 1.00 88.31 90 GLU A C 1
ATOM 678 O O . GLU A 1 90 ? -0.943 -14.178 14.598 1.00 88.31 90 GLU A O 1
ATOM 683 N N . TYR A 1 91 ? -0.201 -12.122 14.103 1.00 90.12 91 TYR A N 1
ATOM 684 C CA . TYR A 1 91 ? 1.133 -12.573 13.691 1.00 90.12 91 TYR A CA 1
ATOM 685 C C . TYR A 1 91 ? 1.894 -13.245 14.845 1.00 90.12 91 TYR A C 1
ATOM 687 O O . TYR A 1 91 ? 2.455 -14.332 14.679 1.00 90.12 91 TYR A O 1
ATOM 695 N N . PHE A 1 92 ? 1.891 -12.626 16.029 1.00 92.38 92 PHE A N 1
ATOM 696 C CA . PHE A 1 92 ? 2.519 -13.184 17.222 1.00 92.38 92 PHE A CA 1
ATOM 697 C C . PHE A 1 92 ? 1.839 -14.478 17.666 1.00 92.38 92 PHE A C 1
ATOM 699 O O . PHE A 1 92 ? 2.518 -15.428 18.039 1.00 92.38 92 PHE A O 1
ATOM 706 N N . GLU A 1 93 ? 0.516 -14.577 17.590 1.00 89.94 93 GLU A N 1
ATOM 707 C CA . GLU A 1 93 ? -0.181 -15.813 17.928 1.00 89.94 93 GLU A CA 1
ATOM 708 C C . GLU A 1 93 ? 0.217 -16.968 17.005 1.00 89.94 93 GLU A C 1
ATOM 710 O O . GLU A 1 93 ? 0.403 -18.092 17.480 1.00 89.94 93 GLU A O 1
ATOM 715 N N . ALA A 1 94 ? 0.442 -16.685 15.720 1.00 86.56 94 ALA A N 1
ATOM 716 C CA . ALA A 1 94 ? 0.875 -17.676 14.743 1.00 86.56 94 ALA A CA 1
ATOM 717 C C . ALA A 1 94 ? 2.353 -18.088 14.886 1.00 86.56 94 ALA A C 1
ATOM 719 O O . ALA A 1 94 ? 2.673 -19.268 14.741 1.00 86.56 94 ALA A O 1
ATOM 720 N N . LEU A 1 95 ? 3.259 -17.137 15.141 1.00 92.44 95 LEU A N 1
ATOM 721 C CA . LEU A 1 95 ? 4.714 -17.354 15.042 1.00 92.44 95 LEU A CA 1
ATOM 722 C C . LEU A 1 95 ? 5.471 -17.227 16.369 1.00 92.44 95 LEU A C 1
ATOM 724 O O . LEU A 1 95 ? 6.645 -17.581 16.441 1.00 92.44 95 LEU A O 1
ATOM 728 N N . LYS A 1 96 ? 4.807 -16.737 17.419 1.00 94.56 96 LYS A N 1
ATOM 729 C CA . LYS A 1 96 ? 5.343 -16.487 18.771 1.00 94.56 96 LYS A CA 1
ATOM 730 C C . LYS A 1 96 ? 6.534 -15.527 18.814 1.00 94.56 96 LYS A C 1
ATOM 732 O O . LYS A 1 96 ? 7.276 -15.492 19.792 1.00 94.56 96 LYS A O 1
ATOM 737 N N . VAL A 1 97 ? 6.688 -14.719 17.768 1.00 94.88 97 VAL A N 1
ATOM 738 C CA . VAL A 1 97 ? 7.689 -13.656 17.642 1.00 94.88 97 VAL A CA 1
ATOM 739 C C . VAL A 1 97 ? 7.061 -12.460 16.934 1.00 94.88 97 VAL A C 1
ATOM 741 O O . VAL A 1 97 ? 6.200 -12.646 16.078 1.00 94.88 97 VAL A O 1
ATOM 744 N N . TYR A 1 98 ? 7.490 -11.242 17.269 1.00 95.12 98 TYR A N 1
ATOM 745 C CA . TYR A 1 98 ? 7.190 -10.046 16.473 1.00 95.12 98 TYR A CA 1
ATOM 746 C C . TYR A 1 98 ? 8.259 -9.854 15.385 1.00 95.12 98 TYR A C 1
ATOM 748 O O . TYR A 1 98 ? 9.401 -10.290 15.570 1.00 95.12 98 TYR A O 1
ATOM 756 N N . PRO A 1 99 ? 7.922 -9.237 14.238 1.00 94.88 99 PRO A N 1
ATOM 757 C CA . PRO A 1 99 ? 8.913 -8.939 13.211 1.00 94.88 99 PRO A CA 1
ATOM 758 C C . PRO A 1 99 ? 9.851 -7.816 13.677 1.00 94.88 99 PRO A C 1
ATOM 760 O O . PRO A 1 99 ? 9.449 -6.937 14.429 1.00 94.88 99 PRO A O 1
ATOM 763 N N . GLN A 1 100 ? 11.098 -7.809 13.202 1.00 93.56 100 GLN A N 1
ATOM 764 C CA . GLN A 1 100 ? 12.043 -6.723 13.518 1.00 93.56 100 GLN A CA 1
ATOM 765 C C . GLN A 1 100 ? 11.801 -5.459 12.683 1.00 93.56 100 GLN A C 1
ATOM 767 O O . GLN A 1 100 ? 12.100 -4.352 13.128 1.00 93.56 100 GLN A O 1
ATOM 772 N N . ARG A 1 101 ? 11.251 -5.633 11.477 1.00 95.00 101 ARG A N 1
ATOM 773 C CA . ARG A 1 101 ? 10.933 -4.571 10.523 1.00 95.00 101 ARG A CA 1
ATOM 774 C C . ARG A 1 101 ? 9.535 -4.785 9.968 1.00 95.00 101 ARG A C 1
ATOM 776 O O . ARG A 1 101 ? 9.156 -5.913 9.648 1.00 95.00 101 ARG A O 1
ATOM 783 N N . LEU A 1 102 ? 8.788 -3.698 9.850 1.00 95.88 102 LEU A N 1
ATOM 784 C CA . LEU A 1 102 ? 7.437 -3.671 9.314 1.00 95.88 102 LEU A CA 1
ATOM 785 C C . LEU A 1 102 ? 7.391 -2.772 8.078 1.00 95.88 102 LEU A C 1
ATOM 787 O O . LEU A 1 102 ? 7.839 -1.632 8.116 1.00 95.88 102 LEU A O 1
ATOM 791 N N . VAL A 1 103 ? 6.787 -3.270 7.000 1.00 96.75 103 VAL A N 1
ATOM 792 C CA . VAL A 1 103 ? 6.540 -2.494 5.778 1.00 96.75 103 VAL A CA 1
ATOM 793 C C . VAL A 1 103 ? 5.036 -2.453 5.521 1.00 96.75 103 VAL A C 1
ATOM 795 O O . VAL A 1 103 ? 4.398 -3.489 5.323 1.00 96.75 103 VAL A O 1
ATOM 798 N N . LEU A 1 104 ? 4.456 -1.255 5.534 1.00 96.00 104 LEU A N 1
ATOM 799 C CA . LEU A 1 104 ? 3.031 -1.014 5.326 1.00 96.00 104 LEU A CA 1
ATOM 800 C C . LEU A 1 104 ? 2.782 -0.529 3.899 1.00 96.00 104 LEU A C 1
ATOM 802 O O . LEU A 1 104 ? 3.249 0.539 3.511 1.00 96.00 104 LEU A O 1
ATOM 806 N N . HIS A 1 105 ? 2.003 -1.290 3.126 1.00 96.06 105 HIS A N 1
ATOM 807 C CA . HIS A 1 105 ? 1.585 -0.907 1.775 1.00 96.06 105 HIS A CA 1
ATOM 808 C C . HIS A 1 105 ? 0.134 -0.412 1.760 1.00 96.06 105 HIS A C 1
ATOM 810 O O . HIS A 1 105 ? -0.773 -1.143 2.159 1.00 96.06 105 HIS A O 1
ATOM 816 N N . LYS A 1 106 ? -0.107 0.786 1.213 1.00 90.81 106 LYS A N 1
ATOM 817 C CA . LYS A 1 106 ? -1.461 1.323 0.967 1.00 90.81 106 LYS A CA 1
ATOM 818 C C . LYS A 1 106 ? -1.614 1.824 -0.470 1.00 90.81 106 LYS A C 1
ATOM 820 O O . LYS A 1 106 ? -0.633 2.120 -1.141 1.00 90.81 106 LYS A O 1
ATOM 825 N N . THR A 1 107 ? -2.849 1.939 -0.959 1.00 90.62 107 THR A N 1
ATOM 826 C CA . THR A 1 107 ? -3.163 2.513 -2.287 1.00 90.62 107 THR A CA 1
ATOM 827 C C . THR A 1 107 ? -3.618 3.972 -2.230 1.00 90.62 107 THR A C 1
ATOM 829 O O . THR A 1 107 ? -4.133 4.495 -3.214 1.00 90.62 107 THR A O 1
ATOM 832 N N . SER A 1 108 ? -3.461 4.614 -1.076 1.00 86.81 108 SER A N 1
ATOM 833 C CA . SER A 1 108 ? -3.714 6.033 -0.841 1.00 86.81 108 SER A CA 1
ATOM 834 C C . SER A 1 108 ? -2.620 6.587 0.068 1.00 86.81 108 SER A C 1
ATOM 836 O O . SER A 1 108 ? -1.930 5.824 0.743 1.00 86.81 108 SER A O 1
ATOM 838 N N . ASN A 1 109 ? -2.447 7.906 0.077 1.00 89.12 109 ASN A N 1
ATOM 839 C CA . ASN A 1 109 ? -1.420 8.554 0.890 1.00 89.12 109 ASN A CA 1
ATOM 840 C C . ASN A 1 109 ? -1.694 8.382 2.393 1.00 89.12 109 ASN A C 1
ATOM 842 O O . ASN A 1 109 ? -2.853 8.365 2.823 1.00 89.12 109 ASN A O 1
ATOM 846 N N . PHE A 1 110 ? -0.627 8.294 3.187 1.00 89.44 110 PHE A N 1
ATOM 847 C CA . PHE A 1 110 ? -0.724 8.340 4.644 1.00 89.44 110 PHE A CA 1
ATOM 848 C C . PHE A 1 110 ? -0.999 9.772 5.112 1.00 89.44 110 PHE A C 1
ATOM 850 O O . PHE A 1 110 ? -0.482 10.739 4.546 1.00 89.44 110 PHE A O 1
ATOM 857 N N . ASN A 1 111 ? -1.813 9.913 6.154 1.00 85.00 111 ASN A N 1
ATOM 858 C CA . ASN A 1 111 ? -1.966 11.167 6.887 1.00 85.00 111 ASN A CA 1
ATOM 859 C C . ASN A 1 111 ? -1.236 11.122 8.240 1.00 85.00 111 ASN A C 1
ATOM 861 O O . ASN A 1 111 ? -0.875 10.044 8.697 1.00 85.00 111 ASN A O 1
ATOM 865 N N . SER A 1 112 ? -1.019 12.280 8.873 1.00 84.69 112 SER A N 1
ATOM 866 C CA . SER A 1 112 ? -0.283 12.392 10.147 1.00 84.69 112 SER A CA 1
ATOM 867 C C . SER A 1 112 ? -0.805 11.434 11.215 1.00 84.69 112 SER A C 1
ATOM 869 O O . SER A 1 112 ? -0.025 10.672 11.768 1.00 84.69 112 SER A O 1
ATOM 871 N N . ASN A 1 113 ? -2.125 11.383 11.396 1.00 82.50 113 ASN A N 1
ATOM 872 C CA . ASN A 1 113 ? -2.755 10.547 12.414 1.00 82.50 113 ASN A CA 1
ATOM 873 C C . ASN A 1 113 ? -2.549 9.053 12.118 1.00 82.50 113 ASN A C 1
ATOM 875 O O . ASN A 1 113 ? -2.338 8.265 13.028 1.00 82.50 113 ASN A O 1
ATOM 879 N N . GLU A 1 114 ? -2.591 8.646 10.843 1.00 88.88 114 GLU A N 1
ATOM 880 C CA . GLU A 1 114 ? -2.266 7.262 10.468 1.00 88.88 114 GLU A CA 1
ATOM 881 C C . GLU A 1 114 ? -0.804 6.937 10.779 1.00 88.88 114 GLU A C 1
ATOM 883 O O . GLU A 1 114 ? -0.514 5.877 11.322 1.00 88.88 114 GLU A O 1
ATOM 888 N N . ILE A 1 115 ? 0.115 7.847 10.442 1.00 91.19 115 ILE A N 1
ATOM 889 C CA . ILE A 1 115 ? 1.550 7.663 10.688 1.00 91.19 115 ILE A CA 1
ATOM 890 C C . ILE A 1 115 ? 1.815 7.524 12.189 1.00 91.19 115 ILE A C 1
ATOM 892 O O . ILE A 1 115 ? 2.550 6.625 12.588 1.00 91.19 115 ILE A O 1
ATOM 896 N N . GLU A 1 116 ? 1.222 8.390 13.007 1.00 91.56 116 GLU A N 1
ATOM 897 C CA . GLU A 1 116 ? 1.357 8.372 14.467 1.00 91.56 116 GLU A CA 1
ATOM 898 C C . GLU A 1 116 ? 0.788 7.077 15.055 1.00 91.56 116 GLU A C 1
ATOM 900 O O . GLU A 1 116 ? 1.529 6.339 15.704 1.00 91.56 116 GLU A O 1
ATOM 905 N N . GLY A 1 117 ? -0.449 6.711 14.705 1.00 91.12 117 GLY A N 1
ATOM 906 C CA . GLY A 1 117 ? -1.087 5.498 15.219 1.00 91.12 117 GLY A CA 1
ATOM 907 C C . GLY A 1 117 ? -0.344 4.217 14.831 1.00 91.12 117 GLY A C 1
ATOM 908 O O . GLY A 1 117 ? -0.124 3.337 15.664 1.00 91.12 117 GLY A O 1
ATOM 909 N N . PHE A 1 118 ? 0.126 4.113 13.582 1.00 95.44 118 PHE A N 1
ATOM 910 C CA . PHE A 1 118 ? 0.935 2.968 13.154 1.00 95.44 118 PHE A CA 1
ATOM 911 C C . PHE A 1 118 ? 2.302 2.922 13.848 1.00 95.44 118 PHE A C 1
ATOM 913 O O . PHE A 1 118 ? 2.757 1.842 14.227 1.00 95.44 118 PHE A O 1
ATOM 920 N N . LYS A 1 119 ? 2.967 4.069 14.042 1.00 95.50 119 LYS A N 1
ATOM 921 C CA . LYS A 1 119 ? 4.247 4.120 14.766 1.00 95.50 119 LYS A CA 1
ATOM 922 C C . LYS A 1 119 ? 4.083 3.737 16.229 1.00 95.50 119 LYS A C 1
ATOM 924 O O . LYS A 1 119 ? 4.903 2.980 16.740 1.00 95.50 119 LYS A O 1
ATOM 929 N N . GLU A 1 120 ? 3.033 4.210 16.888 1.00 95.75 120 GLU A N 1
ATOM 930 C CA . GLU A 1 120 ? 2.759 3.882 18.285 1.00 95.75 120 GLU A CA 1
ATOM 931 C C . GLU A 1 120 ? 2.463 2.383 18.460 1.00 95.75 120 GLU A C 1
ATOM 933 O O . GLU A 1 120 ? 3.035 1.739 19.344 1.00 95.75 120 GLU A O 1
ATOM 938 N N . ALA A 1 121 ? 1.658 1.788 17.571 1.00 95.88 121 ALA A N 1
ATOM 939 C CA . ALA A 1 121 ? 1.372 0.353 17.604 1.00 95.88 121 ALA A CA 1
ATOM 940 C C . ALA A 1 121 ? 2.626 -0.497 17.350 1.00 95.88 121 ALA A C 1
ATOM 942 O O . ALA A 1 121 ? 2.845 -1.500 18.034 1.00 95.88 121 ALA A O 1
ATOM 943 N N . ALA A 1 122 ? 3.478 -0.092 16.405 1.00 96.38 122 ALA A N 1
ATOM 944 C CA . ALA A 1 122 ? 4.756 -0.751 16.151 1.00 96.38 122 ALA A CA 1
ATOM 945 C C . ALA A 1 122 ? 5.694 -0.651 17.367 1.00 96.38 122 ALA A C 1
ATOM 947 O O . ALA A 1 122 ? 6.213 -1.666 17.837 1.00 96.38 122 ALA A O 1
ATOM 948 N N . TYR A 1 123 ? 5.834 0.550 17.936 1.00 95.50 123 TYR A N 1
ATOM 949 C CA . TYR A 1 123 ? 6.685 0.814 19.095 1.00 95.50 123 TYR A CA 1
ATOM 950 C C . TYR A 1 123 ? 6.264 -0.001 20.322 1.00 95.50 123 TYR A C 1
ATOM 952 O O . TYR A 1 123 ? 7.103 -0.644 20.953 1.00 95.50 123 TYR A O 1
ATOM 960 N N . LYS A 1 124 ? 4.959 -0.055 20.621 1.00 96.44 124 LYS A N 1
ATOM 961 C CA . LYS A 1 124 ? 4.395 -0.880 21.703 1.00 96.44 124 LYS A CA 1
ATOM 962 C C . LYS A 1 124 ? 4.783 -2.356 21.583 1.00 96.44 124 LYS A C 1
ATOM 964 O O . LYS A 1 124 ? 4.987 -3.023 22.595 1.00 96.44 124 LYS A O 1
ATOM 969 N N . ASN A 1 125 ? 4.893 -2.861 20.357 1.00 94.38 125 ASN A N 1
ATOM 970 C CA . ASN A 1 125 ? 5.245 -4.248 20.068 1.00 94.38 125 ASN A CA 1
ATOM 971 C C . ASN A 1 125 ? 6.759 -4.451 19.825 1.00 94.38 125 ASN A C 1
ATOM 973 O O . ASN A 1 125 ? 7.164 -5.518 19.369 1.00 94.38 125 ASN A O 1
ATOM 977 N N . ASN A 1 126 ? 7.603 -3.475 20.195 1.00 94.94 126 ASN A N 1
ATOM 978 C CA . ASN A 1 126 ? 9.070 -3.487 20.054 1.00 94.94 126 ASN A CA 1
ATOM 979 C C . ASN A 1 126 ? 9.562 -3.573 18.598 1.00 94.94 126 ASN A C 1
ATOM 981 O O . ASN A 1 126 ? 10.604 -4.165 18.312 1.00 94.94 126 ASN A O 1
ATOM 985 N N . ILE A 1 127 ? 8.809 -2.983 17.670 1.00 96.06 127 ILE A N 1
ATOM 986 C CA . ILE A 1 127 ? 9.170 -2.883 16.256 1.00 96.06 127 ILE A CA 1
ATOM 987 C C . ILE A 1 127 ? 9.649 -1.457 16.004 1.00 96.06 127 ILE A C 1
ATOM 989 O O . ILE A 1 127 ? 8.871 -0.507 16.089 1.00 96.06 127 ILE A O 1
ATOM 993 N N . HIS A 1 128 ? 10.939 -1.308 15.713 1.00 90.88 128 HIS A N 1
ATOM 994 C CA . HIS A 1 128 ? 11.574 0.007 15.583 1.00 90.88 128 HIS A CA 1
ATOM 995 C C . HIS A 1 128 ? 11.815 0.438 14.136 1.00 90.88 128 HIS A C 1
ATOM 997 O O . HIS A 1 128 ? 11.996 1.629 13.913 1.00 90.88 128 HIS A O 1
ATOM 1003 N N . ALA A 1 129 ? 11.793 -0.498 13.182 1.00 94.12 129 ALA A N 1
ATOM 1004 C CA . ALA A 1 129 ? 11.941 -0.200 11.762 1.00 94.12 129 ALA A CA 1
ATOM 1005 C C . ALA A 1 129 ? 10.575 -0.267 11.063 1.00 94.12 129 ALA A C 1
ATOM 1007 O O . ALA A 1 129 ? 9.977 -1.348 10.988 1.00 94.12 129 ALA A O 1
ATOM 1008 N N . VAL A 1 130 ? 10.066 0.875 10.590 1.00 95.25 130 VAL A N 1
ATOM 1009 C CA . VAL A 1 130 ? 8.727 0.980 9.986 1.00 95.25 130 VAL A CA 1
ATOM 1010 C C . VAL A 1 130 ? 8.749 1.813 8.707 1.00 95.25 130 VAL A C 1
ATOM 1012 O O . VAL A 1 130 ? 8.794 3.048 8.737 1.00 95.25 130 VAL A O 1
ATOM 1015 N N . ASP A 1 131 ? 8.579 1.127 7.579 1.00 96.38 131 ASP A N 1
ATOM 1016 C CA . ASP A 1 131 ? 8.437 1.748 6.267 1.00 96.38 131 ASP A CA 1
ATOM 1017 C C . ASP A 1 131 ? 6.956 1.874 5.884 1.00 96.38 131 ASP A C 1
ATOM 1019 O O . ASP A 1 131 ? 6.191 0.909 5.896 1.00 96.38 131 ASP A O 1
ATOM 1023 N N . MET A 1 132 ? 6.533 3.078 5.515 1.00 96.94 132 MET A N 1
ATOM 1024 C CA . MET A 1 132 ? 5.168 3.416 5.117 1.00 96.94 132 MET A CA 1
ATOM 1025 C C . MET A 1 132 ? 5.150 3.819 3.652 1.00 96.94 132 MET A C 1
ATOM 1027 O O . MET A 1 132 ? 5.556 4.927 3.281 1.00 96.94 132 MET A O 1
ATOM 1031 N N . VAL A 1 133 ? 4.650 2.905 2.823 1.00 97.88 133 VAL A N 1
ATOM 1032 C CA . VAL A 1 133 ? 4.757 2.972 1.371 1.00 97.88 133 VAL A CA 1
ATOM 1033 C C . VAL A 1 133 ? 3.378 3.040 0.732 1.00 97.88 133 VAL A C 1
ATOM 1035 O O . VAL A 1 133 ? 2.523 2.168 0.892 1.00 97.88 133 VAL A O 1
ATOM 1038 N N . THR A 1 134 ? 3.153 4.091 -0.042 1.00 96.81 134 THR A N 1
ATOM 1039 C CA . THR A 1 134 ? 1.971 4.212 -0.891 1.00 96.81 134 THR A CA 1
ATOM 1040 C C . THR A 1 134 ? 2.299 3.710 -2.291 1.00 96.81 134 THR A C 1
ATOM 1042 O O . THR A 1 134 ? 3.269 4.160 -2.890 1.00 96.81 134 THR A O 1
ATOM 1045 N N . ILE A 1 135 ? 1.476 2.807 -2.827 1.00 96.62 135 ILE A N 1
ATOM 1046 C CA . ILE A 1 135 ? 1.606 2.236 -4.169 1.00 96.62 135 ILE A CA 1
ATOM 1047 C C . ILE A 1 135 ? 0.374 2.611 -4.994 1.00 96.62 135 ILE A C 1
ATOM 1049 O O . ILE A 1 135 ? -0.732 2.109 -4.771 1.00 96.62 135 ILE A O 1
ATOM 1053 N N . MET A 1 136 ? 0.564 3.471 -5.989 1.00 94.31 136 MET A N 1
ATOM 1054 C CA . MET A 1 136 ? -0.503 4.013 -6.832 1.00 94.31 136 MET A CA 1
ATOM 1055 C C . MET A 1 136 ? -0.254 3.738 -8.313 1.00 94.31 136 MET A C 1
ATOM 1057 O O . MET A 1 136 ? 0.807 3.278 -8.736 1.00 94.31 136 MET A O 1
ATOM 1061 N N . ARG A 1 137 ? -1.277 3.985 -9.133 1.00 93.56 137 ARG A N 1
ATOM 1062 C CA . ARG A 1 137 ? -1.090 4.047 -10.585 1.00 93.56 137 ARG A CA 1
ATOM 1063 C C . ARG A 1 137 ? -0.385 5.358 -10.917 1.00 93.56 137 ARG A C 1
ATOM 1065 O O . ARG A 1 137 ? -0.738 6.376 -10.338 1.00 93.56 137 ARG A O 1
ATOM 1072 N N . SER A 1 138 ? 0.551 5.312 -11.859 1.00 93.44 138 SER A N 1
ATOM 1073 C CA . SER A 1 138 ? 1.097 6.517 -12.473 1.00 93.44 138 SER A CA 1
ATOM 1074 C C . SER A 1 138 ? 0.547 6.686 -13.884 1.00 93.44 138 SER A C 1
ATOM 1076 O O . SER A 1 138 ? 0.411 5.704 -14.625 1.00 93.44 138 SER A O 1
ATOM 1078 N N . ASP A 1 139 ? 0.289 7.935 -14.255 1.00 90.25 139 ASP A N 1
ATOM 1079 C CA . ASP A 1 139 ? 0.003 8.335 -15.634 1.00 90.25 139 ASP A CA 1
ATOM 1080 C C . ASP A 1 139 ? 1.285 8.694 -16.404 1.00 90.25 139 ASP A C 1
ATOM 1082 O O . ASP A 1 139 ? 1.267 8.830 -17.629 1.00 90.25 139 ASP A O 1
ATOM 1086 N N . LEU A 1 140 ? 2.422 8.784 -15.704 1.00 92.69 140 LEU A N 1
ATOM 1087 C CA . LEU A 1 140 ? 3.729 9.028 -16.301 1.00 92.69 140 LEU A CA 1
ATOM 1088 C C . LEU A 1 140 ? 4.280 7.752 -16.933 1.00 92.69 140 LEU A C 1
ATOM 1090 O O . LEU A 1 140 ? 4.111 6.646 -16.420 1.00 92.69 140 LEU A O 1
ATOM 1094 N N . ARG A 1 141 ? 4.977 7.905 -18.060 1.00 93.00 141 ARG A N 1
ATOM 1095 C CA . ARG A 1 141 ? 5.667 6.808 -18.742 1.00 93.00 141 ARG A CA 1
ATOM 1096 C C . ARG A 1 141 ? 7.043 7.267 -19.179 1.00 93.00 141 ARG A C 1
ATOM 1098 O O . ARG A 1 141 ? 7.194 8.329 -19.771 1.00 93.00 141 ARG A O 1
ATOM 1105 N N . LEU A 1 142 ? 8.030 6.428 -18.914 1.00 91.38 142 LEU A N 1
ATOM 1106 C CA . LEU A 1 142 ? 9.377 6.584 -19.423 1.00 91.38 142 LEU A CA 1
ATOM 1107 C C . LEU A 1 142 ? 9.420 6.123 -20.881 1.00 91.38 142 LEU A C 1
ATOM 1109 O O . LEU A 1 142 ? 8.858 5.085 -21.246 1.00 91.38 142 LEU A O 1
ATOM 1113 N N . TYR A 1 143 ? 10.109 6.903 -21.703 1.00 88.44 143 TYR A N 1
ATOM 1114 C CA . TYR A 1 143 ? 10.428 6.559 -23.079 1.00 88.44 143 TYR A CA 1
ATOM 1115 C C . TYR A 1 143 ? 11.887 6.107 -23.170 1.00 88.44 143 TYR A C 1
ATOM 1117 O O . TYR A 1 143 ? 12.749 6.612 -22.453 1.00 88.44 143 TYR A O 1
ATOM 1125 N N . ARG A 1 144 ? 12.161 5.147 -24.055 1.00 86.06 144 ARG A N 1
ATOM 1126 C CA . ARG A 1 144 ? 13.509 4.651 -24.334 1.00 86.06 144 ARG A CA 1
ATOM 1127 C C . ARG A 1 144 ? 13.673 4.471 -25.836 1.00 86.06 144 ARG A C 1
ATOM 1129 O O . ARG A 1 144 ? 12.818 3.858 -26.464 1.00 86.06 144 ARG A O 1
ATOM 1136 N N . GLU A 1 145 ? 14.784 4.958 -26.379 1.00 82.25 145 GLU A N 1
ATOM 1137 C CA . GLU A 1 145 ? 15.016 5.007 -27.829 1.00 82.25 145 GLU A CA 1
ATOM 1138 C C . GLU A 1 145 ? 15.259 3.636 -28.474 1.00 82.25 145 GLU A C 1
ATOM 1140 O O . GLU A 1 145 ? 14.749 3.376 -29.557 1.00 82.25 145 GLU A O 1
ATOM 1145 N N . THR A 1 146 ? 16.029 2.748 -27.836 1.00 78.19 146 THR A N 1
ATOM 1146 C CA . THR A 1 146 ? 16.591 1.564 -28.522 1.00 78.19 146 THR A CA 1
ATOM 1147 C C . THR A 1 146 ? 16.009 0.219 -28.094 1.00 78.19 146 THR A C 1
ATOM 1149 O O . THR A 1 146 ? 16.066 -0.739 -28.856 1.00 78.19 146 THR A O 1
ATOM 1152 N N . MET A 1 147 ? 15.442 0.123 -26.890 1.00 75.06 147 MET A N 1
ATOM 1153 C CA . MET A 1 147 ? 14.819 -1.103 -26.377 1.00 75.06 147 MET A CA 1
ATOM 1154 C C . MET A 1 147 ? 13.491 -0.755 -25.723 1.00 75.06 147 MET A C 1
ATOM 1156 O O . MET A 1 147 ? 13.408 -0.587 -24.506 1.00 75.06 147 MET A O 1
ATOM 1160 N N . TYR A 1 148 ? 12.477 -0.574 -26.563 1.00 81.44 148 TYR A N 1
ATOM 1161 C CA . TYR A 1 148 ? 11.113 -0.331 -26.128 1.00 81.44 148 TYR A CA 1
ATOM 1162 C C . TYR A 1 148 ? 10.413 -1.655 -25.773 1.00 81.44 148 TYR A C 1
ATOM 1164 O O . TYR A 1 148 ? 10.522 -2.614 -26.542 1.00 81.44 148 TYR A O 1
ATOM 1172 N N . PRO A 1 149 ? 9.632 -1.717 -24.678 1.00 91.31 149 PRO A N 1
ATOM 1173 C CA . PRO A 1 149 ? 9.415 -0.679 -23.655 1.00 91.31 149 PRO A CA 1
ATOM 1174 C C . PRO A 1 149 ? 10.505 -0.666 -22.551 1.00 91.31 149 PRO A C 1
ATOM 1176 O O . PRO A 1 149 ? 11.398 -1.509 -22.584 1.00 91.31 149 PRO A O 1
ATOM 1179 N N . PRO A 1 150 ? 10.464 0.248 -21.550 1.00 93.81 150 PRO A N 1
ATOM 1180 C CA . PRO A 1 150 ? 11.400 0.230 -20.417 1.00 93.81 150 PRO A CA 1
ATOM 1181 C C . PRO A 1 150 ? 11.525 -1.144 -19.746 1.00 93.81 150 PRO A C 1
ATOM 1183 O O . PRO A 1 150 ? 10.574 -1.929 -19.742 1.00 93.81 150 PRO A O 1
ATOM 1186 N N . LEU A 1 151 ? 12.700 -1.436 -19.180 1.00 94.31 151 LEU A N 1
ATOM 1187 C CA . LEU A 1 151 ? 12.990 -2.732 -18.564 1.00 94.31 151 LEU A CA 1
ATOM 1188 C C . LEU A 1 151 ? 12.105 -2.956 -17.334 1.00 94.31 151 LEU A C 1
ATOM 1190 O O . LEU A 1 151 ? 11.872 -2.048 -16.537 1.00 94.31 151 LEU A O 1
ATOM 1194 N N . ARG A 1 152 ? 11.640 -4.194 -17.142 1.00 94.38 152 ARG A N 1
ATOM 1195 C CA . ARG A 1 152 ? 11.015 -4.579 -15.874 1.00 94.38 152 ARG A CA 1
ATOM 1196 C C . ARG A 1 152 ? 12.052 -4.434 -14.753 1.00 94.38 152 ARG A C 1
ATOM 1198 O O . ARG A 1 152 ? 13.104 -5.063 -14.808 1.00 94.38 152 ARG A O 1
ATOM 1205 N N . GLY A 1 153 ? 11.724 -3.649 -13.735 1.00 95.38 153 GLY A N 1
ATOM 1206 C CA . GLY A 1 153 ? 12.611 -3.252 -12.644 1.00 95.38 153 GLY A CA 1
ATOM 1207 C C . GLY A 1 153 ? 13.241 -1.871 -12.823 1.00 95.38 153 GLY A C 1
ATOM 1208 O O . GLY A 1 153 ? 13.941 -1.419 -11.930 1.00 95.38 153 GLY A O 1
ATOM 1209 N N . THR A 1 154 ? 12.989 -1.164 -13.932 1.00 95.88 154 THR A N 1
ATOM 1210 C CA . THR A 1 154 ? 13.411 0.237 -14.050 1.00 95.88 154 THR A CA 1
ATOM 1211 C C . THR A 1 154 ? 12.734 1.084 -12.974 1.00 95.88 154 THR A C 1
ATOM 1213 O O . THR A 1 154 ? 11.503 1.160 -12.922 1.00 95.88 154 THR A O 1
ATOM 1216 N N . MET A 1 155 ? 13.556 1.741 -12.161 1.00 96.81 155 MET A N 1
ATOM 1217 C CA . MET A 1 155 ? 13.160 2.735 -11.173 1.00 96.81 155 MET A CA 1
ATOM 1218 C C . MET A 1 155 ? 13.569 4.132 -11.653 1.00 96.81 155 MET A C 1
ATOM 1220 O O . MET A 1 155 ? 14.633 4.295 -12.250 1.00 96.81 155 MET A O 1
ATOM 1224 N N . ALA A 1 156 ? 12.729 5.134 -11.405 1.00 96.69 156 ALA A N 1
ATOM 1225 C CA . ALA A 1 156 ? 13.071 6.541 -11.595 1.00 96.69 156 ALA A CA 1
ATOM 1226 C C . ALA A 1 156 ? 12.635 7.342 -10.368 1.00 96.69 156 ALA A C 1
ATOM 1228 O O . ALA A 1 156 ? 11.468 7.287 -9.991 1.00 96.69 156 ALA A O 1
ATOM 1229 N N . SER A 1 157 ? 13.558 8.083 -9.764 1.00 96.88 157 SER A N 1
ATOM 1230 C CA . SER A 1 157 ? 13.296 8.928 -8.594 1.00 96.88 157 SER A CA 1
ATOM 1231 C C . SER A 1 157 ? 13.130 10.379 -9.024 1.00 96.88 157 SER A C 1
ATOM 1233 O O . SER A 1 157 ? 13.926 10.878 -9.820 1.00 96.88 157 SER A O 1
ATOM 1235 N N . PHE A 1 158 ? 12.111 11.054 -8.498 1.00 95.75 158 PHE A N 1
ATOM 1236 C CA . PHE A 1 158 ? 11.937 12.500 -8.673 1.00 95.75 158 PHE A CA 1
ATOM 1237 C C . PHE A 1 158 ? 12.475 13.281 -7.476 1.00 95.75 158 PHE A C 1
ATOM 1239 O O . PHE A 1 158 ? 13.031 14.364 -7.640 1.00 95.75 158 PHE A O 1
ATOM 1246 N N . ASP A 1 159 ? 12.316 12.708 -6.288 1.00 94.62 159 ASP A N 1
ATOM 1247 C CA . ASP A 1 159 ? 12.836 13.182 -5.012 1.00 94.62 159 ASP A CA 1
ATOM 1248 C C . ASP A 1 159 ? 13.007 11.977 -4.067 1.00 94.62 159 ASP A C 1
ATOM 1250 O O . ASP A 1 159 ? 12.803 10.832 -4.477 1.00 94.62 159 ASP A O 1
ATOM 1254 N N . ASP A 1 160 ? 13.373 12.228 -2.809 1.00 91.19 160 ASP A N 1
ATOM 1255 C CA . ASP A 1 160 ? 13.592 11.183 -1.795 1.00 91.19 160 ASP A CA 1
ATOM 1256 C C . ASP A 1 160 ? 12.307 10.449 -1.374 1.00 91.19 160 ASP A C 1
ATOM 1258 O O . ASP A 1 160 ? 12.361 9.467 -0.640 1.00 91.19 160 ASP A O 1
ATOM 1262 N N . LYS A 1 161 ? 11.136 10.944 -1.789 1.00 94.69 161 LYS A N 1
ATOM 1263 C CA . LYS A 1 161 ? 9.834 10.399 -1.402 1.00 94.69 161 LYS A CA 1
ATOM 1264 C C . LYS A 1 161 ? 9.087 9.786 -2.570 1.00 94.69 161 LYS A C 1
ATOM 1266 O O . LYS A 1 161 ? 8.218 8.963 -2.320 1.00 94.69 161 LYS A O 1
ATOM 1271 N N . THR A 1 162 ? 9.347 10.201 -3.804 1.00 97.19 162 THR A N 1
ATOM 1272 C CA . THR A 1 162 ? 8.496 9.923 -4.962 1.00 97.19 162 THR A CA 1
ATOM 1273 C C . THR A 1 162 ? 9.283 9.221 -6.056 1.00 97.19 162 THR A C 1
ATOM 1275 O O . THR A 1 162 ? 10.197 9.788 -6.663 1.00 97.19 162 THR A O 1
ATOM 1278 N N . HIS A 1 163 ? 8.859 7.998 -6.368 1.00 98.00 163 HIS A N 1
ATOM 1279 C CA . HIS A 1 163 ? 9.530 7.124 -7.321 1.00 98.00 163 HIS A CA 1
ATOM 1280 C C . HIS A 1 163 ? 8.529 6.487 -8.289 1.00 98.00 163 HIS A C 1
ATOM 1282 O O . HIS A 1 163 ? 7.372 6.233 -7.954 1.00 98.00 163 HIS A O 1
ATOM 1288 N N . LEU A 1 164 ? 8.981 6.181 -9.500 1.00 98.00 164 LEU A N 1
ATOM 1289 C CA . LEU A 1 164 ? 8.305 5.285 -10.430 1.00 98.00 164 LEU A CA 1
ATOM 1290 C C . LEU A 1 164 ? 9.013 3.946 -10.433 1.00 98.00 164 LEU A C 1
ATOM 1292 O O . LEU A 1 164 ? 10.238 3.903 -10.491 1.00 98.00 164 LEU A O 1
ATOM 1296 N N . LEU A 1 165 ? 8.238 2.867 -10.475 1.00 97.88 165 LEU A N 1
ATOM 1297 C CA . LEU A 1 165 ? 8.757 1.516 -10.632 1.00 97.88 165 LEU A CA 1
ATOM 1298 C C . LEU A 1 165 ? 8.025 0.782 -11.756 1.00 97.88 165 LEU A C 1
ATOM 1300 O O . LEU A 1 165 ? 6.802 0.623 -11.748 1.00 97.88 165 LEU A O 1
ATOM 1304 N N . TYR A 1 166 ? 8.788 0.281 -12.722 1.00 96.44 166 TYR A N 1
ATOM 1305 C CA . TYR A 1 166 ? 8.293 -0.594 -13.779 1.00 96.44 166 TYR A CA 1
ATOM 1306 C C . TYR A 1 166 ? 8.211 -2.044 -13.284 1.00 96.44 166 TYR A C 1
ATOM 1308 O O . TYR A 1 166 ? 9.097 -2.857 -13.529 1.00 96.44 166 TYR A O 1
ATOM 1316 N N . THR A 1 167 ? 7.113 -2.414 -12.623 1.00 95.31 167 THR A N 1
ATOM 1317 C CA . THR A 1 167 ? 6.816 -3.827 -12.284 1.00 95.31 167 THR A CA 1
ATOM 1318 C C . THR A 1 167 ? 6.460 -4.676 -13.510 1.00 95.31 167 THR A C 1
ATOM 1320 O O . THR A 1 167 ? 6.595 -5.902 -13.498 1.00 95.31 167 THR A O 1
ATOM 1323 N N . ARG A 1 168 ? 6.074 -4.004 -14.600 1.00 93.94 168 ARG A N 1
ATOM 1324 C CA . ARG A 1 168 ? 5.852 -4.527 -15.952 1.00 93.94 168 ARG A CA 1
ATOM 1325 C C . ARG A 1 168 ? 6.753 -3.794 -16.924 1.00 93.94 168 ARG A C 1
ATOM 1327 O O . ARG A 1 168 ? 6.880 -2.584 -16.813 1.00 93.94 168 ARG A O 1
ATOM 1334 N N . GLY A 1 169 ? 7.332 -4.494 -17.888 1.00 93.31 169 GLY A N 1
ATOM 1335 C CA . GLY A 1 169 ? 8.258 -3.901 -18.846 1.00 93.31 169 GLY A CA 1
ATOM 1336 C C . GLY A 1 169 ? 8.931 -4.958 -19.705 1.00 93.31 169 GLY A C 1
ATOM 1337 O O . GLY A 1 169 ? 8.566 -6.131 -19.652 1.00 93.31 169 GLY A O 1
ATOM 1338 N N . PHE A 1 170 ? 9.923 -4.552 -20.487 1.00 93.56 170 PHE A N 1
ATOM 1339 C CA . PHE A 1 170 ? 10.727 -5.471 -21.280 1.00 93.56 170 PHE A CA 1
ATOM 1340 C C . PHE A 1 170 ? 11.450 -6.473 -20.378 1.00 93.56 170 PHE A C 1
ATOM 1342 O O . PHE A 1 170 ? 12.041 -6.102 -19.358 1.00 93.56 170 PHE A O 1
ATOM 1349 N N . VAL A 1 171 ? 11.413 -7.745 -20.769 1.00 92.44 171 VAL A N 1
ATOM 1350 C CA . VAL A 1 171 ? 12.023 -8.855 -20.039 1.00 92.44 171 VAL A CA 1
ATOM 1351 C C . VAL A 1 171 ? 13.101 -9.467 -20.934 1.00 92.44 171 VAL A C 1
ATOM 1353 O O . VAL A 1 171 ? 12.755 -10.082 -21.945 1.00 92.44 171 VAL A O 1
ATOM 1356 N N . PRO A 1 172 ? 14.396 -9.350 -20.573 1.00 91.00 172 PRO A N 1
ATOM 1357 C CA . PRO A 1 172 ? 15.496 -9.833 -21.410 1.00 91.00 172 PRO A CA 1
ATOM 1358 C C . PRO A 1 172 ? 15.379 -11.303 -21.812 1.00 91.00 172 PRO A C 1
ATOM 1360 O O . PRO A 1 172 ? 15.641 -11.640 -22.959 1.00 91.00 172 PRO A O 1
ATOM 1363 N N . PHE A 1 173 ? 14.911 -12.163 -20.903 1.00 91.19 173 PHE A N 1
ATOM 1364 C CA . PHE A 1 173 ? 14.735 -13.590 -21.176 1.00 91.19 173 PHE A CA 1
ATOM 1365 C C . PHE A 1 173 ? 13.749 -13.876 -22.323 1.00 91.19 173 PHE A C 1
ATOM 1367 O O . PHE A 1 173 ? 13.993 -14.772 -23.122 1.00 91.19 173 PHE A O 1
ATOM 1374 N N . TYR A 1 174 ? 12.665 -13.101 -22.445 1.00 89.81 174 TYR A N 1
ATOM 1375 C CA . TYR A 1 174 ? 11.720 -13.242 -23.563 1.00 89.81 174 TYR A CA 1
ATOM 1376 C C . TYR A 1 174 ? 12.080 -12.377 -24.764 1.00 89.81 174 TYR A C 1
ATOM 1378 O O . TYR A 1 174 ? 11.421 -12.467 -25.797 1.00 89.81 174 TYR A O 1
ATOM 1386 N N . ASN A 1 175 ? 13.071 -11.495 -24.611 1.00 91.50 175 ASN A N 1
ATOM 1387 C CA . ASN A 1 175 ? 13.398 -10.453 -25.574 1.00 91.50 175 ASN A CA 1
ATOM 1388 C C . ASN A 1 175 ? 12.172 -9.598 -25.976 1.00 91.50 175 ASN A C 1
ATOM 1390 O O . ASN A 1 175 ? 12.087 -9.097 -27.094 1.00 91.50 175 ASN A O 1
ATOM 1394 N N . THR A 1 176 ? 11.183 -9.481 -25.081 1.00 91.19 176 THR A N 1
ATOM 1395 C CA . THR A 1 176 ? 9.938 -8.735 -25.304 1.00 91.19 176 THR A CA 1
ATOM 1396 C C . THR A 1 176 ? 9.236 -8.412 -23.978 1.00 91.19 176 THR A C 1
ATOM 1398 O O . THR A 1 176 ? 9.654 -8.852 -22.904 1.00 91.19 176 THR A O 1
ATOM 1401 N N . TYR A 1 177 ? 8.155 -7.636 -24.048 1.00 91.19 177 TYR A N 1
ATOM 1402 C CA . TYR A 1 177 ? 7.183 -7.453 -22.972 1.00 91.19 177 TYR A CA 1
ATOM 1403 C C . TYR A 1 177 ? 5.892 -8.217 -23.324 1.00 91.19 177 TYR A C 1
ATOM 1405 O O . TYR A 1 177 ? 5.312 -7.950 -24.375 1.00 91.19 177 TYR A O 1
ATOM 1413 N N . PRO A 1 178 ? 5.419 -9.152 -22.476 1.00 86.19 178 PRO A N 1
ATOM 1414 C CA . PRO A 1 178 ? 4.310 -10.043 -22.828 1.00 86.19 178 PRO A CA 1
ATOM 1415 C C . PRO A 1 178 ? 2.909 -9.415 -22.700 1.00 86.19 178 PRO A C 1
ATOM 1417 O O . PRO A 1 178 ? 1.918 -10.077 -23.002 1.00 86.19 178 PRO A O 1
ATOM 1420 N N . GLY A 1 179 ? 2.781 -8.170 -22.229 1.00 87.06 179 GLY A N 1
ATOM 1421 C CA . GLY A 1 179 ? 1.474 -7.538 -22.031 1.00 87.06 179 GLY A CA 1
ATOM 1422 C C . GLY A 1 179 ? 0.915 -6.836 -23.274 1.00 87.06 179 GLY A C 1
ATOM 1423 O O . GLY A 1 179 ? 1.647 -6.361 -24.134 1.00 87.06 179 GLY A O 1
ATOM 1424 N N . SER A 1 180 ? -0.412 -6.707 -23.333 1.00 85.00 180 SER A N 1
ATOM 1425 C CA . SER A 1 180 ? -1.136 -6.193 -24.511 1.00 85.00 180 SER A CA 1
ATOM 1426 C C . SER A 1 180 ? -1.059 -4.675 -24.727 1.00 85.00 180 SER A C 1
ATOM 1428 O O . SER A 1 180 ? -1.398 -4.195 -25.803 1.00 85.00 180 SER A O 1
ATOM 1430 N N . TYR A 1 181 ? -0.648 -3.905 -23.716 1.00 88.56 181 TYR A N 1
ATOM 1431 C CA . TYR A 1 181 ? -0.613 -2.437 -23.756 1.00 88.56 181 TYR A CA 1
ATOM 1432 C C . TYR A 1 181 ? 0.736 -1.912 -23.302 1.00 88.56 181 TYR A C 1
ATOM 1434 O O . TYR A 1 181 ? 1.347 -2.516 -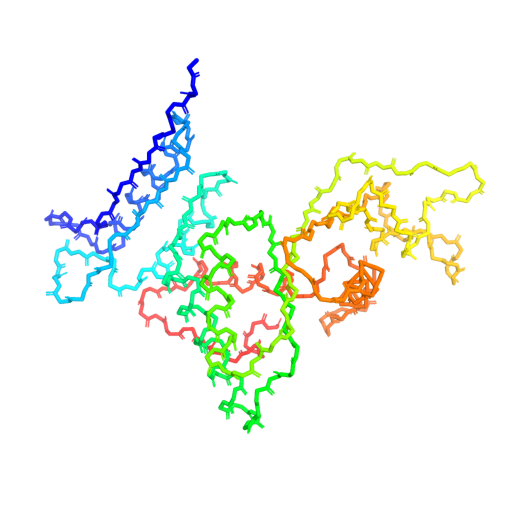22.426 1.00 88.56 181 TYR A O 1
ATOM 1442 N N . ILE A 1 182 ? 1.130 -0.734 -23.796 1.00 90.25 182 ILE A N 1
ATOM 1443 C CA . ILE A 1 182 ? 2.317 0.002 -23.336 1.00 90.25 182 ILE A CA 1
ATOM 1444 C C . ILE A 1 182 ? 2.421 -0.074 -21.801 1.00 90.25 182 ILE A C 1
ATOM 1446 O O . ILE A 1 182 ? 1.491 0.374 -21.117 1.00 90.25 182 ILE A O 1
ATOM 1450 N N . PRO A 1 183 ? 3.509 -0.634 -21.243 1.00 92.19 183 PRO A N 1
ATOM 1451 C CA . PRO A 1 183 ? 3.615 -0.803 -19.806 1.00 92.19 183 PRO A CA 1
ATOM 1452 C C . PRO A 1 183 ? 3.644 0.562 -19.121 1.00 92.19 183 PRO A C 1
ATOM 1454 O O . PRO A 1 183 ? 4.360 1.482 -19.519 1.00 92.19 183 PRO A O 1
ATOM 1457 N N . SER A 1 184 ? 2.833 0.672 -18.077 1.00 93.56 184 SER A N 1
ATOM 1458 C CA . SER A 1 184 ? 2.763 1.833 -17.196 1.00 93.56 184 SER A CA 1
ATOM 1459 C C . SER A 1 184 ? 3.427 1.487 -15.862 1.00 93.56 184 SER A C 1
ATOM 1461 O O . SER A 1 184 ? 3.077 0.430 -15.312 1.00 93.56 184 SER A O 1
ATOM 1463 N N . PRO A 1 185 ? 4.283 2.356 -15.308 1.00 96.56 185 PRO A N 1
ATOM 1464 C CA . PRO A 1 185 ? 4.838 2.151 -13.983 1.00 96.56 185 PRO A CA 1
ATOM 1465 C C . PRO A 1 185 ? 3.759 2.261 -12.901 1.00 96.56 185 PRO A C 1
ATOM 1467 O O . PRO A 1 185 ? 2.643 2.751 -13.122 1.00 96.56 185 PRO A O 1
ATOM 1470 N N . ILE A 1 186 ? 4.111 1.786 -11.713 1.00 97.50 186 ILE A N 1
ATOM 1471 C CA . ILE A 1 186 ? 3.453 2.185 -10.470 1.00 97.50 186 ILE A CA 1
ATOM 1472 C C . ILE A 1 186 ? 4.208 3.371 -9.876 1.00 97.50 186 ILE A C 1
ATOM 1474 O O . ILE A 1 186 ? 5.421 3.487 -10.043 1.00 97.50 186 ILE A O 1
ATOM 1478 N N . GLU A 1 187 ? 3.476 4.249 -9.206 1.00 98.00 187 GLU A N 1
ATOM 1479 C CA . GLU A 1 187 ? 4.050 5.329 -8.415 1.00 98.00 187 GLU A CA 1
ATOM 1480 C C . GLU A 1 187 ? 4.193 4.862 -6.971 1.00 98.00 187 GLU A C 1
ATOM 1482 O O . GLU A 1 187 ? 3.254 4.300 -6.401 1.00 98.00 187 GLU A O 1
ATOM 1487 N N . ILE A 1 188 ? 5.369 5.086 -6.402 1.00 98.12 188 ILE A N 1
ATOM 1488 C CA . ILE A 1 188 ? 5.734 4.738 -5.037 1.00 98.12 188 ILE A CA 1
ATOM 1489 C C . ILE A 1 188 ? 5.972 6.042 -4.291 1.00 98.12 188 ILE A C 1
ATOM 1491 O O . ILE A 1 188 ? 6.775 6.866 -4.730 1.00 98.12 188 ILE A O 1
ATOM 1495 N N . ARG A 1 189 ? 5.266 6.225 -3.172 1.00 97.75 189 ARG A N 1
ATOM 1496 C CA . ARG A 1 189 ? 5.495 7.347 -2.260 1.00 97.75 189 ARG A CA 1
ATOM 1497 C C . ARG A 1 189 ? 5.873 6.872 -0.868 1.00 97.75 189 ARG A C 1
ATOM 1499 O O . ARG A 1 189 ? 5.127 6.093 -0.272 1.00 97.75 189 ARG A O 1
ATOM 1506 N N . LEU A 1 190 ? 6.986 7.372 -0.348 1.00 97.25 190 LEU A N 1
ATOM 1507 C CA . LEU A 1 190 ? 7.506 7.062 0.979 1.00 97.25 190 LEU A CA 1
ATOM 1508 C C . LEU A 1 190 ? 7.102 8.165 1.965 1.00 97.25 190 LEU A C 1
ATOM 1510 O O . LEU A 1 190 ? 7.392 9.345 1.762 1.00 97.25 190 LEU A O 1
ATOM 1514 N N . PHE A 1 191 ? 6.397 7.781 3.031 1.00 94.88 191 PHE A N 1
ATOM 1515 C CA . PHE A 1 191 ? 5.923 8.708 4.072 1.00 94.88 191 PHE A CA 1
ATOM 1516 C C . PHE A 1 191 ? 6.736 8.616 5.366 1.00 94.88 191 PHE A C 1
ATOM 1518 O O . PHE A 1 191 ? 6.905 9.609 6.069 1.00 94.88 191 PHE A O 1
ATOM 1525 N N . SER A 1 192 ? 7.251 7.428 5.655 1.00 91.69 192 SER A N 1
ATOM 1526 C CA . SER A 1 192 ? 8.218 7.121 6.706 1.00 91.69 192 SER A CA 1
ATOM 1527 C C . SER A 1 192 ? 9.039 5.962 6.169 1.00 91.69 192 SER A C 1
ATOM 1529 O O . SER A 1 192 ? 8.443 5.050 5.602 1.00 91.69 192 SER A O 1
ATOM 1531 N N . HIS A 1 193 ? 10.358 6.001 6.281 1.00 92.56 193 HIS A N 1
ATOM 1532 C CA . HIS A 1 193 ? 11.187 4.864 5.915 1.00 92.56 193 HIS A CA 1
ATOM 1533 C C . HIS A 1 193 ? 12.511 4.911 6.672 1.00 92.56 193 HIS A C 1
ATOM 1535 O O . HIS A 1 193 ? 13.038 5.997 6.922 1.00 92.56 193 HIS A O 1
ATOM 1541 N N . ASP A 1 194 ? 13.010 3.734 7.023 1.00 90.56 194 ASP A N 1
ATOM 1542 C CA . ASP A 1 194 ? 14.328 3.534 7.626 1.00 90.56 194 ASP A CA 1
ATOM 1543 C C . ASP A 1 194 ? 15.308 2.933 6.606 1.00 90.56 194 ASP A C 1
ATOM 1545 O O . ASP A 1 194 ? 16.516 3.144 6.700 1.00 90.56 194 ASP A O 1
ATOM 1549 N N . GLU A 1 195 ? 14.783 2.233 5.594 1.00 94.12 195 GLU A N 1
ATOM 1550 C CA . GLU A 1 195 ? 15.562 1.630 4.510 1.00 94.12 195 GLU A CA 1
ATOM 1551 C C . GLU A 1 195 ? 15.675 2.526 3.272 1.00 94.12 195 GLU A C 1
ATOM 1553 O O . GLU A 1 195 ? 14.947 3.511 3.114 1.00 94.12 195 GLU A O 1
ATOM 1558 N N . SER A 1 196 ? 16.587 2.181 2.356 1.00 95.12 196 SER A N 1
ATOM 1559 C CA . SER A 1 196 ? 16.753 2.949 1.120 1.00 95.12 196 SER A CA 1
ATOM 1560 C C . SER A 1 196 ? 15.561 2.777 0.161 1.00 95.12 196 SER A C 1
ATOM 1562 O O . SER A 1 196 ? 14.996 1.680 0.056 1.00 95.12 196 SER A O 1
ATOM 1564 N N . PRO A 1 197 ? 15.185 3.828 -0.596 1.00 96.62 197 PRO A N 1
ATOM 1565 C CA . PRO A 1 197 ? 14.142 3.725 -1.614 1.00 96.62 197 PRO A CA 1
ATOM 1566 C C . PRO A 1 197 ? 14.384 2.607 -2.635 1.00 96.62 197 PRO A C 1
ATOM 1568 O O . PRO A 1 197 ? 13.428 1.979 -3.093 1.00 96.62 197 PRO A O 1
ATOM 1571 N N . GLU A 1 198 ? 15.645 2.333 -2.978 1.00 96.75 198 GLU A N 1
ATOM 1572 C CA . GLU A 1 198 ? 16.033 1.259 -3.894 1.00 96.75 198 GLU A CA 1
ATOM 1573 C C . GLU A 1 198 ? 15.671 -0.114 -3.326 1.00 96.75 198 GLU A C 1
ATOM 1575 O O . GLU A 1 198 ? 15.047 -0.913 -4.025 1.00 96.75 198 GLU A O 1
ATOM 1580 N N . LEU A 1 199 ? 15.992 -0.367 -2.050 1.00 96.75 199 LEU A N 1
ATOM 1581 C CA . LEU A 1 199 ? 15.677 -1.634 -1.393 1.00 96.75 199 LEU A CA 1
ATOM 1582 C C . LEU A 1 199 ? 14.161 -1.849 -1.325 1.00 96.75 199 LEU A C 1
ATOM 1584 O O . LEU A 1 199 ? 13.669 -2.913 -1.697 1.00 96.75 199 LEU A O 1
ATOM 1588 N N . ILE A 1 200 ? 13.409 -0.818 -0.932 1.00 97.00 200 ILE A N 1
ATOM 1589 C CA . ILE A 1 200 ? 11.942 -0.870 -0.879 1.00 97.00 200 ILE A CA 1
ATOM 1590 C C . ILE A 1 200 ? 11.354 -1.153 -2.273 1.00 97.00 200 ILE A C 1
ATOM 1592 O O . ILE A 1 200 ? 10.436 -1.965 -2.423 1.00 97.00 200 ILE A O 1
ATOM 1596 N N . CYS A 1 201 ? 11.879 -0.515 -3.323 1.00 97.50 201 CYS A N 1
ATOM 1597 C CA . CYS A 1 201 ? 11.432 -0.758 -4.695 1.00 97.50 201 CYS A CA 1
ATOM 1598 C C . CYS A 1 201 ? 11.753 -2.182 -5.171 1.00 97.50 201 CYS A C 1
ATOM 1600 O O . CYS A 1 201 ? 10.908 -2.811 -5.819 1.00 97.50 201 CYS A O 1
ATOM 1602 N N . ASP A 1 202 ? 12.923 -2.716 -4.825 1.00 97.44 202 ASP A N 1
ATOM 1603 C CA . ASP A 1 202 ? 13.303 -4.097 -5.126 1.00 97.44 202 ASP A CA 1
ATOM 1604 C C . ASP A 1 202 ? 12.400 -5.108 -4.407 1.00 97.44 202 ASP A C 1
ATOM 1606 O O . ASP A 1 202 ? 11.938 -6.079 -5.019 1.00 97.44 202 ASP A O 1
ATOM 1610 N N . GLU A 1 203 ? 12.053 -4.854 -3.144 1.00 97.00 203 GLU A N 1
ATOM 1611 C CA . GLU A 1 203 ? 11.094 -5.657 -2.378 1.00 97.00 203 GLU A CA 1
ATOM 1612 C C . GLU A 1 203 ? 9.705 -5.648 -3.032 1.00 97.00 203 GLU A C 1
ATOM 1614 O O . GLU A 1 203 ? 9.095 -6.703 -3.237 1.00 97.00 203 GLU A O 1
ATOM 1619 N N . ILE A 1 204 ? 9.212 -4.480 -3.451 1.00 97.00 204 ILE A N 1
ATOM 1620 C CA . ILE A 1 204 ? 7.936 -4.353 -4.173 1.00 97.00 204 ILE A CA 1
ATOM 1621 C C . ILE A 1 204 ? 7.987 -5.106 -5.508 1.00 97.00 204 ILE A C 1
ATOM 1623 O O . ILE A 1 204 ? 7.032 -5.809 -5.870 1.00 97.00 204 ILE A O 1
ATOM 1627 N N . LEU A 1 205 ? 9.102 -5.011 -6.237 1.00 96.50 205 LEU A N 1
ATOM 1628 C CA . LEU A 1 205 ? 9.315 -5.738 -7.485 1.00 96.50 205 LEU A CA 1
ATOM 1629 C C . LEU A 1 205 ? 9.327 -7.256 -7.265 1.00 96.50 205 LEU A C 1
ATOM 1631 O O . LEU A 1 205 ? 8.785 -7.991 -8.100 1.00 96.50 205 LEU A O 1
ATOM 1635 N N . ALA A 1 206 ? 9.917 -7.734 -6.170 1.00 94.50 206 ALA A N 1
ATOM 1636 C CA . ALA A 1 206 ? 9.904 -9.140 -5.783 1.00 94.50 206 ALA A CA 1
ATOM 1637 C C . ALA A 1 206 ? 8.485 -9.598 -5.416 1.00 94.50 206 ALA A C 1
ATOM 1639 O O . ALA A 1 206 ? 8.002 -10.596 -5.953 1.00 94.50 206 ALA A O 1
ATOM 1640 N N . LEU A 1 207 ? 7.760 -8.819 -4.609 1.00 93.94 207 LEU A N 1
ATOM 1641 C CA . LEU A 1 207 ? 6.377 -9.103 -4.219 1.00 93.94 207 LEU A CA 1
ATOM 1642 C C . LEU A 1 207 ? 5.399 -9.093 -5.402 1.00 93.94 207 LEU A C 1
ATOM 1644 O O . LEU A 1 207 ? 4.365 -9.753 -5.337 1.00 93.94 207 LEU A O 1
ATOM 1648 N N . SER A 1 208 ? 5.706 -8.394 -6.500 1.00 91.88 208 SER A N 1
ATOM 1649 C CA . SER A 1 208 ? 4.913 -8.483 -7.740 1.00 91.88 208 SER A CA 1
ATOM 1650 C C . SER A 1 208 ? 5.044 -9.836 -8.462 1.00 91.88 208 SER A C 1
ATOM 1652 O O . SER A 1 208 ? 4.211 -10.166 -9.304 1.00 91.88 208 SER A O 1
ATOM 1654 N N . LYS A 1 209 ? 6.064 -10.643 -8.126 1.00 89.50 209 LYS A N 1
ATOM 1655 C CA . LYS A 1 209 ? 6.235 -12.023 -8.622 1.00 89.50 209 LYS A CA 1
ATOM 1656 C C . LYS A 1 209 ? 5.560 -13.062 -7.724 1.00 89.50 209 LYS A C 1
ATOM 1658 O O . LYS A 1 209 ? 5.361 -14.194 -8.149 1.00 89.50 209 LYS A O 1
ATOM 1663 N N . MET A 1 210 ? 5.249 -12.701 -6.481 1.00 84.62 210 MET A N 1
ATOM 1664 C CA . MET A 1 210 ? 4.781 -13.628 -5.452 1.00 84.62 210 MET A CA 1
ATOM 1665 C C . MET A 1 210 ? 3.276 -13.867 -5.572 1.00 84.62 210 MET A C 1
ATOM 1667 O O . MET A 1 210 ? 2.496 -13.343 -4.789 1.00 84.62 210 MET A O 1
ATOM 1671 N N . ASN A 1 211 ? 2.843 -14.653 -6.555 1.00 79.19 211 ASN A N 1
ATOM 1672 C CA . ASN A 1 211 ? 1.457 -15.105 -6.632 1.00 79.19 211 ASN A CA 1
ATOM 1673 C C . ASN A 1 211 ? 1.390 -16.610 -6.894 1.00 79.19 211 ASN A C 1
ATOM 1675 O O . ASN A 1 211 ? 1.815 -17.071 -7.944 1.00 79.19 211 ASN A O 1
ATOM 1679 N N . TRP A 1 212 ? 0.828 -17.369 -5.953 1.00 73.50 212 TRP A N 1
ATOM 1680 C CA . TRP A 1 212 ? 0.718 -18.828 -6.071 1.00 73.50 212 TRP A CA 1
ATOM 1681 C C . TRP A 1 212 ? -0.481 -19.307 -6.900 1.00 73.50 212 TRP A C 1
ATOM 1683 O O . TRP A 1 212 ? -0.586 -20.497 -7.176 1.00 73.50 212 TRP A O 1
ATOM 1693 N N . ASN A 1 213 ? -1.361 -18.401 -7.335 1.00 73.94 213 ASN A N 1
ATOM 1694 C CA . ASN A 1 213 ? -2.564 -18.736 -8.104 1.00 73.94 213 ASN A CA 1
ATOM 1695 C C . ASN A 1 213 ? -2.352 -18.656 -9.621 1.00 73.94 213 ASN A C 1
ATOM 1697 O O . ASN A 1 213 ? -3.236 -19.036 -10.385 1.00 73.94 213 ASN A O 1
ATOM 1701 N N . ASN A 1 214 ? -1.214 -18.135 -10.089 1.00 80.50 214 ASN A N 1
ATOM 1702 C CA . ASN A 1 214 ? -0.850 -18.197 -11.500 1.00 80.50 214 ASN A CA 1
ATOM 1703 C C . ASN A 1 214 ? 0.663 -18.133 -11.716 1.00 80.50 214 ASN A C 1
ATOM 1705 O O . ASN A 1 214 ? 1.431 -17.778 -10.833 1.00 80.50 214 ASN A O 1
ATOM 1709 N N . THR A 1 215 ? 1.091 -18.454 -12.934 1.00 83.00 215 THR A N 1
ATOM 1710 C CA . THR A 1 215 ? 2.501 -18.418 -13.344 1.00 83.00 215 THR A CA 1
ATOM 1711 C C . THR A 1 215 ? 2.940 -17.038 -13.844 1.00 83.00 215 THR A C 1
ATOM 1713 O O . THR A 1 215 ? 4.035 -16.896 -14.392 1.00 83.00 215 THR A O 1
ATOM 1716 N N . GLN A 1 216 ? 2.091 -16.011 -13.710 1.00 82.75 216 GLN A N 1
ATOM 1717 C CA . GLN A 1 216 ? 2.397 -14.671 -14.198 1.00 82.75 216 GLN A CA 1
ATOM 1718 C C . GLN A 1 216 ? 3.333 -13.955 -13.216 1.00 82.75 216 GLN A C 1
ATOM 1720 O O . GLN A 1 216 ? 2.924 -13.540 -12.135 1.00 82.75 216 GLN A O 1
ATOM 1725 N N . PHE A 1 217 ? 4.585 -13.754 -13.624 1.00 84.31 217 PHE A N 1
ATOM 1726 C CA . PHE A 1 217 ? 5.630 -13.126 -12.803 1.00 84.31 217 PHE A CA 1
ATOM 1727 C C . PHE A 1 217 ? 5.718 -11.589 -12.966 1.00 84.31 217 PHE A C 1
ATOM 1729 O O . PHE A 1 217 ? 6.486 -10.930 -12.264 1.00 84.31 217 PHE A O 1
ATOM 1736 N N . ASP A 1 218 ? 4.976 -10.988 -13.899 1.00 84.25 218 ASP A N 1
ATOM 1737 C CA . ASP A 1 218 ? 5.000 -9.549 -14.196 1.00 84.25 218 ASP A CA 1
ATOM 1738 C C . ASP A 1 218 ? 3.703 -8.843 -13.765 1.00 84.25 218 ASP A C 1
ATOM 1740 O O . ASP A 1 218 ? 3.098 -8.067 -14.505 1.00 84.25 218 ASP A O 1
ATOM 1744 N N . ARG A 1 219 ? 3.214 -9.107 -12.550 1.00 88.44 219 ARG A N 1
ATOM 1745 C CA . ARG A 1 219 ? 1.999 -8.443 -12.051 1.00 88.44 219 ARG A CA 1
ATOM 1746 C C . ARG A 1 219 ? 2.236 -6.948 -11.848 1.00 88.44 219 ARG A C 1
ATOM 1748 O O . ARG A 1 219 ? 3.358 -6.500 -11.628 1.00 88.44 219 ARG A O 1
ATOM 1755 N N . LYS A 1 220 ? 1.164 -6.155 -11.964 1.00 91.62 220 LYS A N 1
ATOM 1756 C CA . LYS A 1 220 ? 1.279 -4.692 -11.865 1.0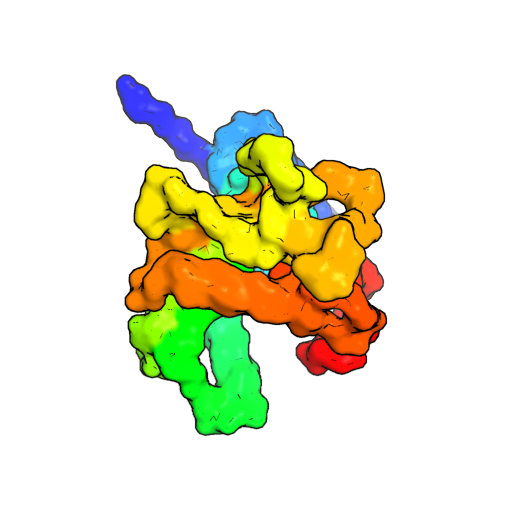0 91.62 220 LYS A CA 1
ATOM 1757 C C . LYS A 1 220 ? 1.511 -4.253 -10.421 1.00 91.62 220 LYS A C 1
ATOM 1759 O O . LYS A 1 220 ? 2.339 -3.378 -10.191 1.00 91.62 220 LYS A O 1
ATOM 1764 N N . PHE A 1 221 ? 0.783 -4.834 -9.472 1.00 92.94 221 PHE A N 1
ATOM 1765 C CA . PHE A 1 221 ? 0.897 -4.498 -8.057 1.00 92.94 221 PHE A CA 1
ATOM 1766 C C . PHE A 1 221 ? 1.565 -5.639 -7.284 1.00 92.94 221 PHE A C 1
ATOM 1768 O O . PHE A 1 221 ? 1.584 -6.786 -7.731 1.00 92.94 221 PHE A O 1
ATOM 1775 N N . SER A 1 222 ? 2.133 -5.310 -6.125 1.00 92.94 222 SER A N 1
ATOM 1776 C CA . SER A 1 222 ? 2.640 -6.302 -5.178 1.00 92.94 222 SER A CA 1
ATOM 1777 C C . SER A 1 222 ? 1.501 -7.174 -4.648 1.00 92.94 222 SER A C 1
ATOM 1779 O O . SER A 1 222 ? 0.354 -6.724 -4.539 1.00 92.94 222 SER A O 1
ATOM 1781 N N . ILE A 1 223 ? 1.815 -8.418 -4.277 1.00 89.31 223 ILE A N 1
ATOM 1782 C CA . ILE A 1 223 ? 0.817 -9.349 -3.738 1.00 89.31 223 ILE A CA 1
ATOM 1783 C C . ILE A 1 223 ? 0.103 -8.808 -2.500 1.00 89.31 223 ILE A C 1
ATOM 1785 O O . ILE A 1 223 ? -1.077 -9.078 -2.325 1.00 89.31 223 ILE A O 1
ATOM 1789 N N . THR A 1 224 ? 0.768 -7.993 -1.682 1.00 90.62 224 THR A N 1
ATOM 1790 C CA . THR A 1 224 ? 0.162 -7.359 -0.505 1.00 90.62 224 THR A CA 1
ATOM 1791 C C . THR A 1 224 ? -1.002 -6.443 -0.883 1.00 90.62 224 THR A C 1
ATOM 1793 O O . THR A 1 224 ? -2.046 -6.496 -0.244 1.00 90.62 224 THR A O 1
ATOM 1796 N N . ILE A 1 225 ? -0.891 -5.672 -1.970 1.00 91.44 225 ILE A N 1
ATOM 1797 C CA . ILE A 1 225 ? -1.998 -4.840 -2.467 1.00 91.44 225 ILE A CA 1
ATOM 1798 C C . ILE A 1 225 ? -3.084 -5.685 -3.134 1.00 91.44 225 ILE A C 1
ATOM 1800 O O . ILE A 1 225 ? -4.275 -5.448 -2.929 1.00 91.44 225 ILE A O 1
ATOM 1804 N N . GLU A 1 226 ? -2.699 -6.648 -3.970 1.00 87.62 226 GLU A N 1
ATOM 1805 C CA . GLU A 1 226 ? -3.678 -7.444 -4.714 1.00 87.62 226 GLU A CA 1
ATOM 1806 C C . GLU A 1 226 ? -4.471 -8.394 -3.815 1.00 87.62 226 GLU A C 1
ATOM 1808 O O . GLU A 1 226 ? -5.675 -8.549 -4.010 1.00 87.62 226 GLU A O 1
ATOM 1813 N N . CYS A 1 227 ? -3.825 -8.974 -2.803 1.00 83.12 227 CYS A N 1
ATOM 1814 C CA . CYS A 1 227 ? -4.469 -9.793 -1.786 1.00 83.12 227 CYS A CA 1
ATOM 1815 C C . CYS A 1 227 ? -5.510 -8.980 -1.014 1.00 83.12 227 CYS A C 1
ATOM 1817 O O . CYS A 1 227 ? -6.680 -9.356 -1.006 1.00 83.12 227 CYS A O 1
ATOM 1819 N N . SER A 1 228 ? -5.125 -7.823 -0.462 1.00 84.31 228 SER A N 1
ATOM 1820 C CA . SER A 1 228 ? -6.048 -6.955 0.278 1.00 84.31 228 SER A CA 1
ATOM 1821 C C . SER A 1 228 ? -7.244 -6.518 -0.569 1.00 84.31 228 SER A C 1
ATOM 1823 O O . SER A 1 228 ? -8.369 -6.478 -0.074 1.00 84.31 228 SER A O 1
ATOM 1825 N N . ARG A 1 229 ? -7.040 -6.256 -1.869 1.00 82.62 229 ARG A N 1
ATOM 1826 C CA . ARG A 1 229 ? -8.144 -5.979 -2.802 1.00 82.62 229 ARG A CA 1
ATOM 1827 C C . ARG A 1 229 ? -9.055 -7.186 -3.006 1.00 82.62 229 ARG A C 1
ATOM 1829 O O . ARG A 1 229 ? -10.262 -7.017 -2.896 1.00 82.62 229 ARG A O 1
ATOM 1836 N N . LYS A 1 230 ? -8.506 -8.378 -3.270 1.00 79.88 230 LYS A N 1
ATOM 1837 C CA . LYS A 1 230 ? -9.300 -9.601 -3.493 1.00 79.88 230 LYS A CA 1
ATOM 1838 C C . LYS A 1 230 ? -10.103 -9.976 -2.245 1.00 79.88 230 LYS A C 1
ATOM 1840 O O . LYS A 1 230 ? -11.289 -10.256 -2.354 1.00 79.88 230 LYS A O 1
ATOM 1845 N N . VAL A 1 231 ? -9.488 -9.917 -1.062 1.00 75.31 231 VAL A N 1
ATOM 1846 C CA . VAL A 1 231 ? -10.191 -10.123 0.214 1.00 75.31 231 VAL A CA 1
ATOM 1847 C C . VAL A 1 231 ? -11.302 -9.086 0.362 1.00 75.31 231 VAL A C 1
ATOM 1849 O O . VAL A 1 231 ? -12.452 -9.457 0.559 1.00 75.31 231 VAL A O 1
ATOM 1852 N N . GLY A 1 232 ? -11.003 -7.801 0.156 1.00 71.88 232 GLY A N 1
ATOM 1853 C CA . GLY A 1 232 ? -12.014 -6.744 0.190 1.00 71.88 232 GLY A CA 1
ATOM 1854 C C . GLY A 1 232 ? -13.127 -6.897 -0.856 1.00 71.88 232 GLY A C 1
ATOM 1855 O O . GLY A 1 232 ? -14.230 -6.413 -0.636 1.00 71.88 232 GLY A O 1
ATOM 1856 N N . GLU A 1 233 ? -12.879 -7.552 -1.992 1.00 74.62 233 GLU A N 1
ATOM 1857 C CA . GLU A 1 233 ? -13.908 -7.897 -2.978 1.00 74.62 233 GLU A CA 1
ATOM 1858 C C . GLU A 1 233 ? -14.796 -9.049 -2.510 1.00 74.62 233 GLU A C 1
ATOM 1860 O O . GLU A 1 233 ? -16.006 -8.963 -2.689 1.00 74.62 233 GLU A O 1
ATOM 1865 N N . ILE A 1 234 ? -14.224 -10.079 -1.883 1.00 73.75 234 ILE A N 1
ATOM 1866 C CA . ILE A 1 234 ? -14.975 -11.228 -1.357 1.00 73.75 234 ILE A CA 1
ATOM 1867 C C . ILE A 1 234 ? -15.834 -10.810 -0.161 1.00 73.75 234 ILE A C 1
ATOM 1869 O O . ILE A 1 234 ? -17.020 -11.123 -0.126 1.00 73.75 234 ILE A O 1
ATOM 1873 N N . LEU A 1 235 ? -15.271 -10.035 0.772 1.00 69.75 235 LEU A N 1
ATOM 1874 C CA . LEU A 1 235 ? -15.975 -9.573 1.974 1.00 69.75 235 LEU A CA 1
ATOM 1875 C C . LEU A 1 235 ? -17.218 -8.717 1.662 1.00 69.75 235 LEU A C 1
ATOM 1877 O O . LEU A 1 235 ? -18.071 -8.559 2.525 1.00 69.75 235 LEU A O 1
ATOM 1881 N N . LYS A 1 236 ? -17.352 -8.175 0.441 1.00 68.88 236 LYS A N 1
ATOM 1882 C CA . LYS A 1 236 ? -18.559 -7.443 0.004 1.00 68.88 236 LYS A CA 1
ATOM 1883 C C . LYS A 1 236 ? -19.783 -8.337 -0.193 1.00 68.88 236 LYS A C 1
ATOM 1885 O O . LYS A 1 236 ? -20.878 -7.795 -0.296 1.00 68.88 236 LYS A O 1
ATOM 1890 N N . TYR A 1 237 ? -19.588 -9.646 -0.322 1.00 74.25 237 TYR A N 1
ATOM 1891 C CA . TYR A 1 237 ? -20.650 -10.614 -0.594 1.00 74.25 237 TYR A CA 1
ATOM 1892 C C . TYR A 1 237 ? -21.012 -11.467 0.623 1.00 74.25 237 TYR A C 1
ATOM 1894 O O . TYR A 1 237 ? -21.835 -12.359 0.479 1.00 74.25 237 TYR A O 1
ATOM 1902 N N . LEU A 1 238 ? -20.390 -11.222 1.782 1.00 70.81 238 LEU A N 1
ATOM 1903 C CA . LEU A 1 238 ? -20.764 -11.901 3.018 1.00 70.81 238 LEU A CA 1
ATOM 1904 C C . LEU A 1 238 ? -22.052 -11.300 3.569 1.00 70.81 238 LEU A C 1
ATOM 1906 O O . LEU A 1 238 ? -22.174 -10.074 3.681 1.00 70.81 238 LEU A O 1
ATOM 1910 N N . ASP A 1 239 ? -22.977 -12.177 3.939 1.00 71.00 239 ASP A N 1
ATOM 1911 C CA . ASP A 1 239 ? -24.192 -11.784 4.637 1.00 71.00 239 ASP A CA 1
ATOM 1912 C C . ASP A 1 239 ? -23.881 -11.416 6.099 1.00 71.00 239 ASP A C 1
ATOM 1914 O O . ASP A 1 239 ? -22.844 -11.772 6.664 1.00 71.00 239 ASP A O 1
ATOM 1918 N N . SER A 1 240 ? -24.770 -10.649 6.733 1.00 64.94 240 SER A N 1
ATOM 1919 C CA . SER A 1 240 ? -24.541 -10.086 8.076 1.00 64.94 240 SER A CA 1
ATOM 1920 C C . SER A 1 240 ? -24.366 -11.125 9.193 1.00 64.94 240 SER A C 1
ATOM 1922 O O . SER A 1 240 ? -23.877 -10.789 10.270 1.00 64.94 240 SER A O 1
ATOM 1924 N N . ASP A 1 241 ? -24.802 -12.359 8.960 1.00 78.88 241 ASP A N 1
ATOM 1925 C CA . ASP A 1 241 ? -24.714 -13.502 9.867 1.00 78.88 241 ASP A CA 1
ATOM 1926 C C . ASP A 1 241 ? -23.517 -14.422 9.572 1.00 78.88 241 ASP A C 1
ATOM 1928 O O . ASP A 1 241 ? -23.217 -15.321 10.363 1.00 78.88 241 ASP A O 1
ATOM 1932 N N . GLU A 1 242 ? -22.786 -14.180 8.482 1.00 70.88 242 GLU A N 1
ATOM 1933 C CA . GLU A 1 242 ? -21.619 -14.970 8.116 1.00 70.88 242 GLU A CA 1
ATOM 1934 C C . GLU A 1 242 ? -20.348 -14.444 8.791 1.00 70.88 242 GLU A C 1
ATOM 1936 O O . GLU A 1 242 ? -19.986 -13.268 8.717 1.00 70.88 242 GLU A O 1
ATOM 1941 N N . THR A 1 243 ? -19.615 -15.349 9.441 1.00 72.25 243 THR A N 1
ATOM 1942 C CA . THR A 1 243 ? -18.305 -15.030 10.017 1.00 72.25 243 THR A CA 1
ATOM 1943 C C . THR A 1 243 ? -17.200 -15.316 8.993 1.00 72.25 243 THR A C 1
ATOM 1945 O O . THR A 1 243 ? -17.018 -16.474 8.598 1.00 72.25 243 THR A O 1
ATOM 1948 N N . PRO A 1 244 ? -16.435 -14.298 8.548 1.00 68.69 244 PRO A N 1
ATOM 1949 C CA . PRO A 1 244 ? -15.349 -14.503 7.599 1.00 68.69 244 PRO A CA 1
ATOM 1950 C C . PRO A 1 244 ? -14.280 -15.425 8.187 1.00 68.69 244 PRO A C 1
ATOM 1952 O O . PRO A 1 244 ? -13.833 -15.252 9.322 1.00 68.69 244 PRO A O 1
ATOM 1955 N N . GLN A 1 245 ? -13.817 -16.390 7.392 1.00 68.06 245 GLN A N 1
ATOM 1956 C CA . GLN A 1 245 ? -12.678 -17.221 7.774 1.00 68.06 245 GLN A CA 1
ATOM 1957 C C . GLN A 1 245 ? -11.428 -16.347 7.891 1.00 68.06 245 GLN A C 1
ATOM 1959 O O . GLN A 1 245 ? -11.114 -15.591 6.984 1.00 68.06 245 GLN A O 1
ATOM 1964 N N . ILE A 1 246 ? -10.679 -16.445 8.986 1.00 63.75 246 ILE A N 1
ATOM 1965 C CA . ILE A 1 246 ? -9.491 -15.591 9.191 1.00 63.75 246 ILE A CA 1
ATOM 1966 C C . ILE A 1 246 ? -8.318 -16.060 8.310 1.00 63.75 246 ILE A C 1
ATOM 1968 O O . ILE A 1 246 ? -7.451 -15.284 7.911 1.00 63.75 246 ILE A O 1
ATOM 1972 N N . LYS A 1 247 ? -8.282 -17.353 7.968 1.00 59.06 247 LYS A N 1
ATOM 1973 C CA . LYS A 1 247 ? -7.160 -17.951 7.240 1.00 59.06 247 LYS A CA 1
ATOM 1974 C C . LYS A 1 247 ? -7.216 -17.616 5.752 1.00 59.06 247 LYS A C 1
ATOM 1976 O O . LYS A 1 247 ? -8.176 -17.943 5.061 1.00 59.06 247 LYS A O 1
ATOM 1981 N N . TYR A 1 248 ? -6.107 -17.080 5.243 1.00 59.22 248 TYR A N 1
ATOM 1982 C CA . TYR A 1 248 ? -5.935 -16.714 3.835 1.00 59.22 248 TYR A CA 1
ATOM 1983 C C . TYR A 1 248 ? -6.264 -17.841 2.841 1.00 59.22 248 TYR A C 1
ATOM 1985 O O . TYR A 1 248 ? -6.793 -17.573 1.765 1.00 59.22 248 TYR A O 1
ATOM 1993 N N . SER A 1 249 ? -6.003 -19.102 3.202 1.00 61.44 249 SER A N 1
ATOM 1994 C CA . SER A 1 249 ? -6.256 -20.266 2.343 1.00 61.44 249 SER A CA 1
ATOM 1995 C C . SER A 1 249 ? -7.710 -20.409 1.881 1.00 61.44 249 SER A C 1
ATOM 1997 O O . SER A 1 249 ? -7.949 -21.101 0.903 1.00 61.44 249 SER A O 1
ATOM 1999 N N . PHE A 1 250 ? -8.670 -19.776 2.562 1.00 60.28 250 PHE A N 1
ATOM 2000 C CA . PHE A 1 250 ? -10.085 -19.800 2.177 1.00 60.28 250 PHE A CA 1
ATOM 2001 C C . PHE A 1 250 ? -10.462 -18.746 1.121 1.00 60.28 250 PHE A C 1
ATOM 2003 O O . PHE A 1 250 ? -11.575 -18.780 0.610 1.00 60.28 250 PHE A O 1
ATOM 2010 N N . TYR A 1 251 ? -9.549 -17.830 0.777 1.00 59.34 251 TYR A N 1
ATOM 2011 C CA . TYR A 1 251 ? -9.763 -16.761 -0.213 1.00 59.34 251 TYR A CA 1
ATOM 2012 C C . TYR A 1 251 ? -8.866 -16.886 -1.456 1.00 59.34 251 TYR A C 1
ATOM 2014 O O . TYR A 1 251 ? -8.876 -16.009 -2.335 1.00 59.34 251 TYR A O 1
ATOM 2022 N N . MET A 1 252 ? -8.052 -17.944 -1.528 1.00 53.56 252 MET A N 1
ATOM 2023 C CA . MET A 1 252 ? -7.258 -18.288 -2.711 1.00 53.56 252 MET A CA 1
ATOM 2024 C C . MET A 1 252 ? -8.100 -19.080 -3.693 1.00 53.56 252 MET A C 1
ATOM 2026 O O . MET A 1 252 ? -8.258 -18.530 -4.811 1.00 53.56 252 MET A O 1
#

Sequence (252 aa):
MAAINYSVLDLATVIQGHSIADSFNYSVANAQQAEALGYTRYWFAEHHNMVSVASSATSLLIGHIAGKTSTIRVGSEAQAFDLLDHSLKEYFEALKVYPQRLVLHKTSNFNSNEIEGFKEAAYKNNIHAVDMVTIMRSDLRLYRETMYPPLRGTMASFDDKTHLLYTRGFVPFYNTYPGSYIPSPIEIRLFSHDESPELICDEILALSKMNWNNTQFDRKFSITIECSRKVGEILKYLDSDETPQIKYSFYM

Foldseek 3Di:
DPDDAAEEEDQLFADPPDDSVVSLVVLLVVLQVCVVVRHQEYEYDADDDDPRGSCVVVLVSQLSNVVRHDGHDYDFLQSLQVVLLVVQVVVCVVVVAGDQAEEAEDQDDDDPSNVNSPCVNCVVRVHDFYWYKHKYFDPDADVDDPQPDDDQQDKDDPDQFKIWHQLFTQDVVVSGGPDPDRGTTIIMGTPDGPDGPSVVNVVFSQQCQPDPVDNDRSHRGGPVVVLVVQVSVVVVPDDPPDDDDPDSVVSD